Protein AF-B9T2I0-F1 (afdb_monomer)

Mean predicted aligned error: 10.22 Å

Structure (mmCIF, N/CA/C/O backbone):
data_AF-B9T2I0-F1
#
_entry.id   AF-B9T2I0-F1
#
loop_
_atom_site.group_PDB
_atom_site.id
_atom_site.type_symbol
_atom_site.label_atom_id
_atom_site.label_alt_id
_atom_site.label_comp_id
_atom_site.label_asym_id
_atom_site.label_entity_id
_atom_site.label_seq_id
_atom_site.pdbx_PDB_ins_code
_atom_site.Cartn_x
_atom_site.Cartn_y
_atom_site.Cartn_z
_atom_site.occupancy
_atom_site.B_iso_or_equiv
_atom_site.auth_seq_id
_atom_site.auth_comp_id
_atom_site.auth_asym_id
_atom_site.auth_atom_id
_atom_site.pdbx_PDB_model_num
ATOM 1 N N . MET A 1 1 ? -2.302 1.139 4.004 1.00 65.88 1 MET A N 1
ATOM 2 C CA . MET A 1 1 ? -1.967 -0.078 4.776 1.00 65.88 1 MET A CA 1
ATOM 3 C C . MET A 1 1 ? -2.581 0.014 6.164 1.00 65.88 1 MET A C 1
ATOM 5 O O . MET A 1 1 ? -2.771 1.139 6.632 1.00 65.88 1 MET A O 1
ATOM 9 N N . ALA A 1 2 ? -2.901 -1.113 6.811 1.00 74.94 2 ALA A N 1
ATOM 10 C CA . ALA A 1 2 ? -3.492 -1.094 8.153 1.00 74.94 2 ALA A CA 1
ATOM 11 C C . ALA A 1 2 ? -2.514 -0.528 9.189 1.00 74.94 2 ALA A C 1
ATOM 13 O O . ALA A 1 2 ? -2.921 0.260 10.038 1.00 74.94 2 ALA A O 1
ATOM 14 N N . THR A 1 3 ? -1.216 -0.799 9.036 1.00 79.19 3 THR A N 1
ATOM 15 C CA . THR A 1 3 ? -0.138 -0.206 9.842 1.00 79.19 3 THR A CA 1
ATOM 16 C C . THR A 1 3 ? -0.217 1.325 9.885 1.00 79.19 3 THR A C 1
ATOM 18 O O . THR A 1 3 ? -0.170 1.919 10.958 1.00 79.19 3 THR A O 1
ATOM 21 N N . THR A 1 4 ? -0.458 1.987 8.745 1.00 78.69 4 THR A N 1
ATOM 22 C CA . THR A 1 4 ? -0.635 3.451 8.707 1.00 78.69 4 THR A CA 1
ATOM 23 C C . THR A 1 4 ? -1.833 3.919 9.534 1.00 78.69 4 THR A C 1
ATOM 25 O O . THR A 1 4 ? -1.763 4.951 10.197 1.00 78.69 4 THR A O 1
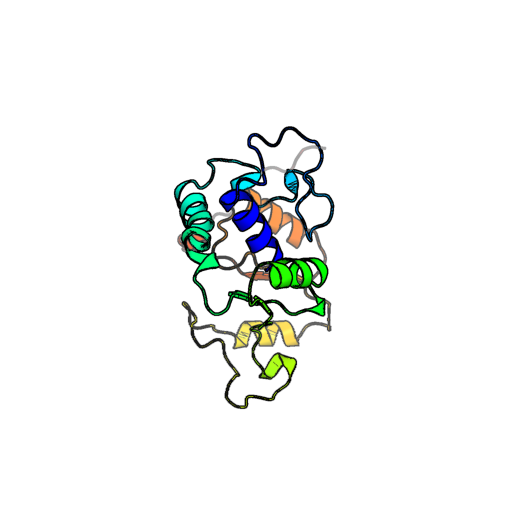ATOM 28 N N . LYS A 1 5 ? -2.932 3.154 9.526 1.00 80.00 5 LYS A N 1
ATOM 29 C CA . LYS A 1 5 ? -4.125 3.455 10.329 1.00 80.00 5 LYS A CA 1
ATOM 30 C C . LYS A 1 5 ? -3.859 3.284 11.824 1.00 80.00 5 LYS A C 1
ATOM 32 O O . LYS A 1 5 ? -4.367 4.086 12.596 1.00 80.00 5 LYS A O 1
ATOM 37 N N . VAL A 1 6 ? -3.025 2.321 12.224 1.00 82.00 6 VAL A N 1
ATOM 38 C CA . VAL A 1 6 ? -2.617 2.142 13.627 1.00 82.00 6 VAL A CA 1
ATOM 39 C C . VAL A 1 6 ? -1.830 3.351 14.142 1.00 82.00 6 VAL A C 1
ATOM 41 O O . VAL A 1 6 ? -2.083 3.788 15.264 1.00 82.00 6 VAL A O 1
ATOM 44 N N . TYR A 1 7 ? -0.945 3.951 13.334 1.00 81.06 7 TYR A N 1
ATOM 45 C CA . TYR A 1 7 ? -0.246 5.186 13.724 1.00 81.06 7 TYR A CA 1
ATOM 46 C C . TYR A 1 7 ? -1.214 6.332 13.993 1.00 81.06 7 TYR A C 1
ATOM 48 O O . TYR A 1 7 ? -1.185 6.937 15.061 1.00 81.06 7 TYR A O 1
ATOM 56 N N . ILE A 1 8 ? -2.096 6.597 13.030 1.00 79.69 8 ILE A N 1
ATOM 57 C CA . ILE A 1 8 ? -3.046 7.709 13.107 1.00 79.69 8 ILE A CA 1
ATOM 58 C C . ILE A 1 8 ? -4.008 7.503 14.280 1.00 79.69 8 ILE A C 1
ATOM 60 O O . ILE A 1 8 ? -4.246 8.428 15.051 1.00 79.69 8 ILE A O 1
ATOM 64 N N . LEU A 1 9 ? -4.493 6.276 14.471 1.00 82.56 9 LEU A N 1
ATOM 65 C CA . LEU A 1 9 ? -5.298 5.908 15.627 1.00 82.56 9 LEU A CA 1
ATOM 66 C C . LEU A 1 9 ? -4.556 6.141 16.948 1.00 82.56 9 LEU A C 1
ATOM 68 O O . LEU A 1 9 ? -5.140 6.645 17.905 1.00 82.56 9 LEU A O 1
ATOM 72 N N . SER A 1 10 ? -3.278 5.770 17.014 1.00 81.44 10 SER A N 1
ATOM 73 C CA . SER A 1 10 ? -2.463 5.954 18.218 1.00 81.44 10 SER A CA 1
ATOM 74 C C . SER A 1 10 ? -2.266 7.435 18.536 1.00 81.44 10 SER A C 1
ATOM 76 O O . SER A 1 10 ? -2.269 7.807 19.708 1.00 81.44 10 SER A O 1
ATOM 78 N N . CYS A 1 11 ? -2.178 8.295 17.517 1.00 79.06 11 CYS A N 1
ATOM 79 C CA . CYS A 1 11 ? -2.250 9.746 17.692 1.00 79.06 11 CYS A CA 1
ATOM 80 C C . CYS A 1 11 ? -3.635 10.190 18.189 1.00 79.06 11 CYS A C 1
ATOM 82 O O . CYS A 1 11 ? -3.716 10.904 19.184 1.00 79.06 11 CYS A O 1
ATOM 84 N N . ALA A 1 12 ? -4.719 9.730 17.553 1.00 79.38 12 ALA A N 1
ATOM 85 C CA . ALA A 1 12 ? -6.093 10.110 17.896 1.00 79.38 12 ALA A CA 1
ATOM 86 C C . ALA A 1 12 ? -6.477 9.739 19.339 1.00 79.38 12 ALA A C 1
ATOM 88 O O . ALA A 1 12 ? -7.135 10.507 20.035 1.00 79.38 12 ALA A O 1
ATOM 89 N N . LYS A 1 13 ? -6.019 8.577 19.817 1.00 79.31 13 LYS A N 1
ATOM 90 C CA . LYS A 1 13 ? -6.224 8.105 21.196 1.00 79.31 13 LYS A CA 1
ATOM 91 C C . LYS A 1 13 ? -5.146 8.610 22.172 1.00 79.31 13 LYS A C 1
ATOM 93 O O . LYS A 1 13 ? -5.122 8.161 23.314 1.00 79.31 13 LYS A O 1
ATOM 98 N N . GLN A 1 14 ? -4.260 9.515 21.739 1.00 75.44 14 GLN A N 1
ATOM 99 C CA . GLN A 1 14 ? -3.177 10.105 22.545 1.00 75.44 14 GLN A CA 1
ATOM 100 C C . GLN A 1 14 ? -2.233 9.066 23.186 1.00 75.44 14 GLN A C 1
ATOM 102 O O . GLN A 1 14 ? -1.651 9.294 24.247 1.00 75.44 14 GLN A O 1
ATOM 107 N N . LEU A 1 15 ? -2.067 7.912 22.533 1.00 70.69 15 LEU A N 1
ATOM 108 C CA . LEU A 1 15 ? -1.153 6.848 22.962 1.00 70.69 15 LEU A CA 1
ATOM 109 C C . LEU A 1 15 ? 0.308 7.193 22.648 1.00 70.69 15 LEU A C 1
ATOM 111 O O . LEU A 1 15 ? 1.218 6.690 23.303 1.00 70.69 15 LEU A O 1
ATOM 115 N N . ILE A 1 16 ? 0.531 8.073 21.669 1.00 72.75 16 ILE A N 1
ATOM 116 C CA . ILE A 1 16 ? 1.839 8.652 21.359 1.00 72.75 16 ILE A CA 1
ATOM 117 C C . ILE A 1 16 ? 1.908 10.028 22.024 1.00 72.75 16 ILE A C 1
ATOM 119 O O . ILE A 1 16 ? 1.108 10.912 21.714 1.00 72.75 16 ILE A O 1
ATOM 123 N N . ARG A 1 17 ? 2.866 10.217 22.938 1.00 66.88 17 ARG A N 1
ATOM 124 C CA . ARG A 1 17 ? 3.157 11.534 23.519 1.00 66.88 17 ARG A CA 1
ATOM 125 C C . ARG A 1 17 ? 4.139 12.290 22.635 1.00 66.88 17 ARG A C 1
ATOM 127 O O . ARG A 1 17 ? 5.143 11.732 22.202 1.00 66.88 17 ARG A O 1
ATOM 134 N N . PHE A 1 18 ? 3.849 13.568 22.419 1.00 66.88 18 PHE A N 1
ATOM 135 C CA . PHE A 1 18 ? 4.686 14.475 21.644 1.00 66.88 18 PHE A CA 1
ATOM 136 C C . PHE A 1 18 ? 5.407 15.489 22.549 1.00 66.88 18 PHE A C 1
ATOM 138 O O . PHE A 1 18 ? 4.803 15.947 23.522 1.00 66.88 18 PHE A O 1
ATOM 145 N N . PRO A 1 19 ? 6.659 15.876 22.231 1.00 65.06 19 PRO A N 1
ATOM 146 C CA . PRO A 1 19 ? 7.521 15.290 21.199 1.00 65.06 19 PRO A CA 1
ATOM 147 C C . PRO A 1 19 ? 7.942 13.859 21.574 1.00 65.06 19 PRO A C 1
ATOM 149 O O . PRO A 1 19 ? 8.091 13.544 22.754 1.00 65.06 19 PRO A O 1
ATOM 152 N N . VAL A 1 20 ? 8.119 12.989 20.575 1.00 65.62 20 VAL A N 1
ATOM 153 C CA . VAL A 1 20 ? 8.581 11.610 20.800 1.00 65.62 20 VAL A CA 1
ATOM 154 C C . VAL A 1 20 ? 10.017 11.678 21.327 1.00 65.62 20 VAL A C 1
ATOM 156 O O . VAL A 1 20 ? 10.941 11.977 20.578 1.00 65.62 20 VAL A O 1
ATOM 159 N N . SER A 1 21 ? 10.198 11.483 22.634 1.00 61.00 21 SER A N 1
ATOM 160 C CA . SER A 1 21 ? 11.487 11.658 23.321 1.00 61.00 21 SER A CA 1
ATOM 161 C C . SER A 1 21 ? 12.300 10.368 23.451 1.00 61.00 21 SER A C 1
ATOM 163 O O . SER A 1 21 ? 13.471 10.419 23.826 1.00 61.00 21 SER A O 1
ATOM 165 N N . SER A 1 22 ? 11.697 9.211 23.160 1.00 64.94 22 SER A N 1
ATOM 166 C CA . SER A 1 22 ? 12.345 7.903 23.241 1.00 64.94 22 SER A CA 1
ATOM 167 C C . SER A 1 22 ? 12.994 7.499 21.916 1.00 64.94 22 SER A C 1
ATOM 169 O O . SER A 1 22 ? 12.525 7.839 20.831 1.00 64.94 22 SER A O 1
ATOM 171 N N . THR A 1 23 ? 14.071 6.716 22.006 1.00 67.44 23 THR A N 1
ATOM 172 C CA . THR A 1 23 ? 14.739 6.103 20.845 1.00 67.44 23 THR A CA 1
ATOM 173 C C . THR A 1 23 ? 13.842 5.108 20.109 1.00 67.44 23 THR A C 1
ATOM 175 O O . THR A 1 23 ? 14.008 4.907 18.907 1.00 67.44 23 THR A O 1
ATOM 178 N N . GLU A 1 24 ? 12.887 4.508 20.824 1.00 74.50 24 GLU A N 1
ATOM 179 C CA . GLU A 1 24 ? 11.913 3.554 20.300 1.00 74.50 24 GLU A CA 1
ATOM 180 C C . GLU A 1 24 ? 10.514 3.881 20.827 1.00 74.50 24 GLU A C 1
ATOM 182 O O . GLU A 1 24 ? 10.333 4.222 22.000 1.00 74.50 24 GLU A O 1
ATOM 187 N N . THR A 1 25 ? 9.518 3.789 19.950 1.00 76.62 25 THR A N 1
ATOM 188 C CA . THR A 1 25 ? 8.100 3.936 20.288 1.00 76.62 25 THR A CA 1
ATOM 189 C C . THR A 1 25 ? 7.425 2.579 20.192 1.00 76.62 25 THR A C 1
ATOM 191 O O . THR A 1 25 ? 7.563 1.871 19.193 1.00 76.62 25 THR A O 1
ATOM 194 N N . PHE A 1 26 ? 6.666 2.234 21.227 1.00 82.75 26 PHE A N 1
ATOM 195 C CA . PHE A 1 26 ? 5.925 0.983 21.298 1.00 82.75 26 PHE A CA 1
ATOM 196 C C . PHE A 1 26 ? 4.458 1.256 21.011 1.00 82.75 26 PHE A C 1
ATOM 198 O O . PHE A 1 26 ? 3.775 1.919 21.791 1.00 82.75 26 PHE A O 1
ATOM 205 N N . ILE A 1 27 ? 3.979 0.737 19.884 1.00 83.31 27 ILE A N 1
ATOM 206 C CA . ILE A 1 27 ? 2.574 0.813 19.501 1.00 83.31 27 ILE A CA 1
ATOM 207 C C . ILE A 1 27 ? 2.011 -0.608 19.505 1.00 83.31 27 ILE A C 1
ATOM 209 O O . ILE A 1 27 ? 2.592 -1.489 18.865 1.00 83.31 27 ILE A O 1
ATOM 213 N N . PRO A 1 28 ? 0.901 -0.869 20.214 1.00 83.25 28 PRO A N 1
ATOM 214 C CA . PRO A 1 28 ? 0.299 -2.194 20.237 1.00 83.25 28 PRO A CA 1
ATOM 215 C C . PRO A 1 28 ? 0.038 -2.751 18.828 1.00 83.25 28 PRO A C 1
ATOM 217 O O . PRO A 1 28 ? -0.518 -2.074 17.968 1.00 83.25 28 PRO A O 1
ATOM 220 N N . GLY A 1 29 ? 0.447 -4.000 18.595 1.00 83.06 29 GLY A N 1
ATOM 221 C CA . GLY A 1 29 ? 0.297 -4.675 17.300 1.00 83.06 29 GLY A CA 1
ATOM 222 C C . GLY A 1 29 ? 1.416 -4.398 16.285 1.00 83.06 29 GLY A C 1
ATOM 223 O O . GLY A 1 29 ? 1.453 -5.069 15.254 1.00 83.06 29 GLY A O 1
ATOM 224 N N . LEU A 1 30 ? 2.347 -3.483 16.577 1.00 86.75 30 LEU A N 1
ATOM 225 C CA . LEU A 1 30 ? 3.511 -3.178 15.740 1.00 86.75 30 LEU A CA 1
ATOM 226 C C . LEU A 1 30 ? 4.825 -3.600 16.421 1.00 86.75 30 LEU A C 1
ATOM 228 O O . LEU A 1 30 ? 4.881 -3.693 17.650 1.00 86.75 30 LEU A O 1
ATOM 232 N N . PRO A 1 31 ? 5.890 -3.882 15.642 1.00 87.12 31 PRO A N 1
ATOM 233 C CA . PRO A 1 31 ? 7.231 -4.033 16.203 1.00 87.12 31 PRO A CA 1
ATOM 234 C C . PRO A 1 31 ? 7.707 -2.717 16.854 1.00 87.12 31 PRO A C 1
ATOM 236 O O . PRO A 1 31 ? 7.090 -1.674 16.638 1.00 87.12 31 PRO A O 1
ATOM 239 N N . PRO A 1 32 ? 8.797 -2.732 17.643 1.00 86.06 32 PRO A N 1
ATOM 240 C CA . PRO A 1 32 ? 9.452 -1.504 18.086 1.00 86.06 32 PRO A CA 1
ATOM 241 C C . PRO A 1 32 ? 9.871 -0.668 16.878 1.00 86.06 32 PRO A C 1
ATOM 243 O O . PRO A 1 32 ? 10.438 -1.197 15.919 1.00 86.06 32 PRO A O 1
ATOM 246 N N . LEU A 1 33 ? 9.572 0.628 16.917 1.00 84.12 33 LEU A N 1
ATOM 247 C CA . LEU A 1 33 ? 9.787 1.526 15.787 1.00 84.12 33 LEU A CA 1
ATOM 248 C C . LEU A 1 33 ? 10.606 2.733 16.205 1.00 84.12 33 LEU A C 1
ATOM 250 O O . LEU A 1 33 ? 10.393 3.305 17.279 1.00 84.12 33 LEU A O 1
ATOM 254 N N . LYS A 1 34 ? 11.506 3.153 15.320 1.00 85.75 34 LYS A N 1
ATOM 255 C CA . LYS A 1 34 ? 12.236 4.407 15.473 1.00 85.75 34 LYS A CA 1
ATOM 256 C C . LYS A 1 34 ? 11.388 5.550 14.937 1.00 85.75 34 LYS A C 1
ATOM 258 O O . LYS A 1 34 ? 10.494 5.356 14.115 1.00 85.75 34 LYS A O 1
ATOM 263 N N . LEU A 1 35 ? 11.716 6.772 15.347 1.00 82.31 35 LEU A N 1
ATOM 264 C CA . LEU A 1 35 ? 11.015 7.969 14.880 1.00 82.31 35 LEU A CA 1
ATOM 265 C C . LEU A 1 35 ? 11.013 8.086 13.343 1.00 82.31 35 LEU A C 1
ATOM 267 O O . LEU A 1 35 ? 10.008 8.467 12.759 1.00 82.31 35 LEU A O 1
ATOM 271 N N . GLN A 1 36 ? 12.110 7.701 12.689 1.00 84.69 36 GLN A N 1
ATOM 272 C CA . GLN A 1 36 ? 12.258 7.698 11.226 1.00 84.69 36 GLN A CA 1
ATOM 273 C C . GLN A 1 36 ? 11.380 6.666 10.492 1.00 84.69 36 GLN A C 1
ATOM 275 O O . GLN A 1 36 ? 11.172 6.800 9.291 1.00 84.69 36 GLN A O 1
ATOM 280 N N . ASP A 1 37 ? 10.873 5.648 11.196 1.00 85.44 37 ASP A N 1
ATOM 281 C CA . ASP A 1 37 ? 9.989 4.623 10.624 1.00 85.44 37 ASP A CA 1
ATOM 282 C C . ASP A 1 37 ? 8.510 5.063 10.674 1.00 85.44 37 ASP A C 1
ATOM 284 O O . ASP A 1 37 ? 7.625 4.397 10.128 1.00 85.44 37 ASP A O 1
ATOM 288 N N . MET A 1 38 ? 8.229 6.188 11.344 1.00 83.06 38 MET A N 1
ATOM 289 C CA . MET A 1 38 ? 6.892 6.757 11.479 1.00 83.06 38 MET A CA 1
ATOM 290 C C . MET A 1 38 ? 6.479 7.530 10.220 1.00 83.06 38 MET A C 1
ATOM 292 O O . MET A 1 38 ? 7.329 8.055 9.498 1.00 83.06 38 MET A O 1
ATOM 296 N N . PRO A 1 39 ? 5.165 7.681 9.966 1.00 83.56 39 PRO A N 1
ATOM 297 C CA . PRO A 1 39 ? 4.673 8.567 8.920 1.00 83.56 39 PRO A CA 1
ATOM 298 C C . PRO A 1 39 ? 5.280 9.973 9.010 1.00 83.56 39 PRO A C 1
ATOM 300 O O . PRO A 1 39 ? 5.487 10.501 10.104 1.00 83.56 39 PRO A O 1
ATOM 303 N N . SER A 1 40 ? 5.507 10.608 7.858 1.00 83.44 40 SER A N 1
ATOM 304 C CA . SER A 1 40 ? 6.188 11.910 7.754 1.00 83.44 40 SER A CA 1
ATOM 305 C C . SER A 1 40 ? 5.563 13.009 8.618 1.00 83.44 40 SER A C 1
ATOM 307 O O . SER A 1 40 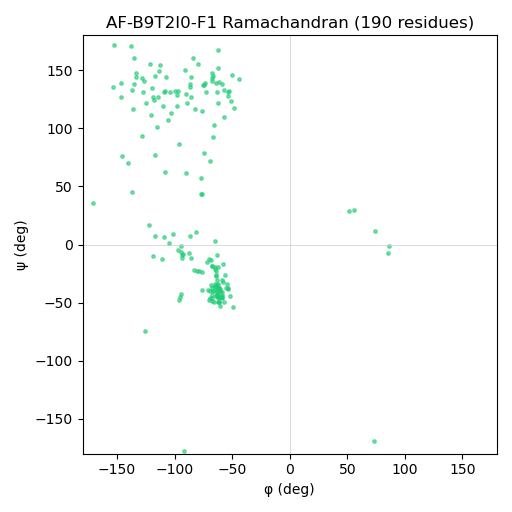? 6.285 13.823 9.182 1.00 83.44 40 SER A O 1
ATOM 309 N N . PHE A 1 41 ? 4.240 12.994 8.790 1.00 78.88 41 PHE A N 1
ATOM 310 C CA . PHE A 1 41 ? 3.506 13.940 9.635 1.00 78.88 41 PHE A CA 1
ATOM 311 C C . PHE A 1 41 ? 3.703 13.727 11.151 1.00 78.88 41 PHE A C 1
ATOM 313 O O . PHE A 1 41 ? 3.371 14.616 11.929 1.00 78.88 41 PHE A O 1
ATOM 320 N N . ILE A 1 42 ? 4.235 12.573 11.576 1.00 79.62 42 ILE A N 1
ATOM 321 C CA . ILE A 1 42 ? 4.647 12.278 12.963 1.00 79.62 42 ILE A CA 1
ATOM 322 C C . ILE A 1 42 ? 6.143 12.552 13.135 1.00 79.62 42 ILE A C 1
ATOM 324 O O . ILE A 1 42 ? 6.547 13.162 14.120 1.00 79.62 42 ILE A O 1
ATOM 328 N N . PHE A 1 43 ? 6.966 12.104 12.181 1.00 81.50 43 PHE A N 1
ATOM 329 C CA . PHE A 1 43 ? 8.414 12.332 12.195 1.00 81.50 43 PHE A CA 1
ATOM 330 C C . PHE A 1 43 ? 8.752 13.832 12.151 1.00 81.50 43 PHE A C 1
ATOM 332 O O . PHE A 1 43 ? 9.579 14.311 12.922 1.00 81.50 43 PHE A O 1
ATOM 339 N N . ASN A 1 44 ? 8.078 14.575 11.272 1.00 81.62 44 ASN A N 1
ATOM 340 C CA . ASN A 1 44 ? 8.196 16.019 11.119 1.00 81.62 44 ASN A CA 1
ATOM 341 C C . ASN A 1 44 ? 6.843 16.672 11.439 1.00 81.62 44 ASN A C 1
ATOM 343 O O . ASN A 1 44 ? 6.064 17.018 10.542 1.00 81.62 44 ASN A O 1
ATOM 347 N N . LEU A 1 45 ? 6.534 16.765 12.734 1.00 77.56 45 LEU A N 1
ATOM 348 C CA . LEU A 1 45 ? 5.296 17.368 13.234 1.00 77.56 45 LEU A CA 1
ATOM 349 C C . LEU A 1 45 ? 5.112 18.784 12.684 1.00 77.56 45 LEU A C 1
ATOM 351 O O . LEU A 1 45 ? 6.013 19.613 12.753 1.00 77.56 45 LEU A O 1
ATOM 355 N N . GLY A 1 46 ? 3.919 19.057 12.157 1.00 79.88 46 GLY A N 1
ATOM 356 C CA . GLY A 1 46 ? 3.584 20.352 11.561 1.00 79.88 46 GLY A CA 1
ATOM 357 C C . GLY A 1 46 ? 3.960 20.502 10.084 1.00 79.88 46 GLY A C 1
ATOM 358 O O . GLY A 1 46 ? 3.632 21.527 9.498 1.00 79.88 46 GLY A O 1
ATOM 359 N N . SER A 1 47 ? 4.568 19.490 9.450 1.00 84.12 47 SER A N 1
ATOM 360 C CA . SER A 1 47 ? 4.834 19.505 7.998 1.00 84.12 47 SER A CA 1
ATOM 361 C C . SER A 1 47 ? 3.559 19.558 7.145 1.00 84.12 47 SER A C 1
ATOM 363 O O . SER A 1 47 ? 3.546 20.200 6.098 1.00 84.12 47 SER A O 1
ATOM 365 N N . TYR A 1 48 ? 2.477 18.923 7.608 1.00 83.88 48 TYR A N 1
ATOM 366 C CA . TYR A 1 48 ? 1.186 18.878 6.914 1.00 83.88 48 TYR A CA 1
ATOM 367 C C . TYR A 1 48 ? 0.018 19.001 7.912 1.00 83.88 48 TYR A C 1
ATOM 369 O O . TYR A 1 48 ? -0.683 18.015 8.142 1.00 83.88 48 TYR A O 1
ATOM 377 N N . PRO A 1 49 ? -0.207 20.174 8.535 1.00 85.38 49 PRO A N 1
ATOM 378 C CA . PRO A 1 49 ? -1.127 20.313 9.669 1.00 85.38 49 PRO A CA 1
ATOM 379 C C . PRO A 1 49 ? -2.571 19.952 9.298 1.00 85.38 49 PRO A C 1
ATOM 381 O O . PRO A 1 49 ? -3.166 19.084 9.922 1.00 85.38 49 PRO A O 1
ATOM 384 N N . THR A 1 50 ? -3.098 20.499 8.199 1.00 87.88 50 THR A N 1
ATOM 385 C CA . THR A 1 50 ? -4.467 20.197 7.744 1.00 87.88 50 THR A CA 1
ATOM 386 C C . THR A 1 50 ? -4.650 18.724 7.380 1.00 87.88 50 THR A C 1
ATOM 388 O O . THR A 1 50 ? -5.690 18.133 7.654 1.00 87.88 50 THR A O 1
ATOM 391 N N . PHE A 1 51 ? -3.638 18.112 6.756 1.00 85.50 51 PHE A N 1
ATOM 392 C CA . PHE A 1 51 ? -3.690 16.696 6.397 1.00 85.50 51 PHE A CA 1
ATOM 393 C C . PHE A 1 51 ? -3.637 15.810 7.643 1.00 85.50 51 PHE A C 1
ATOM 395 O O . PHE A 1 51 ? -4.359 14.822 7.721 1.00 85.50 51 PHE A O 1
ATOM 402 N N . PHE A 1 52 ? -2.815 16.178 8.627 1.00 86.44 52 PHE A N 1
ATOM 403 C CA . PHE A 1 52 ? -2.738 15.494 9.910 1.00 86.44 52 PHE A CA 1
ATOM 404 C C . PHE A 1 52 ? -4.073 15.544 10.656 1.00 86.44 52 PHE A C 1
ATOM 406 O O . PHE A 1 52 ? -4.578 14.490 11.041 1.00 86.44 52 PHE A O 1
ATOM 413 N N . ASP A 1 53 ? -4.676 16.729 10.775 1.00 88.00 53 ASP A N 1
ATOM 414 C CA . ASP A 1 53 ? -5.977 16.905 11.427 1.00 88.00 53 ASP A CA 1
ATOM 415 C C . ASP A 1 53 ? -7.052 16.071 10.726 1.00 88.00 53 ASP A C 1
ATOM 417 O O . ASP A 1 53 ? -7.764 15.307 11.373 1.00 88.00 53 ASP A O 1
ATOM 421 N N . MET A 1 54 ? -7.098 16.120 9.389 1.00 89.44 54 MET A N 1
ATOM 422 C CA . MET A 1 54 ? -8.008 15.298 8.590 1.00 89.44 54 MET A CA 1
ATOM 423 C C . MET A 1 54 ? -7.798 13.797 8.834 1.00 89.44 54 MET A C 1
ATOM 425 O O . MET A 1 54 ? -8.766 13.042 8.885 1.00 89.44 54 MET A O 1
ATOM 429 N N . LEU A 1 55 ? -6.552 13.327 8.949 1.00 88.50 55 LEU A N 1
ATOM 430 C CA . LEU A 1 55 ? -6.267 11.917 9.215 1.00 88.50 55 LEU A CA 1
ATOM 431 C C . LEU A 1 55 ? -6.723 11.505 10.618 1.00 88.50 55 LEU A C 1
ATOM 433 O O . LEU A 1 55 ? -7.351 10.457 10.757 1.00 88.50 55 LEU A O 1
ATOM 437 N N . VAL A 1 56 ? -6.411 12.306 11.639 1.00 87.81 56 VAL A N 1
ATOM 438 C CA . VAL A 1 56 ? -6.799 12.042 13.032 1.00 87.81 56 VAL A CA 1
ATOM 439 C C . VAL A 1 56 ? -8.320 12.058 13.187 1.00 87.81 56 VAL A C 1
ATOM 441 O O . VAL A 1 56 ? -8.876 11.169 13.834 1.00 87.81 56 VAL A O 1
ATOM 444 N N . ASP A 1 57 ? -8.997 13.001 12.532 1.00 90.50 57 ASP A N 1
ATOM 445 C CA . ASP A 1 57 ? -10.450 13.153 12.597 1.00 90.50 57 ASP A CA 1
ATOM 446 C C . ASP A 1 57 ? -11.215 11.963 11.990 1.00 90.50 57 ASP A C 1
ATOM 448 O O . ASP A 1 57 ? -12.332 11.677 12.408 1.00 90.50 57 ASP A O 1
ATOM 452 N N . GLN A 1 58 ? -10.593 11.153 11.118 1.00 88.44 58 GLN A N 1
ATOM 453 C CA . GLN A 1 58 ? -11.191 9.885 10.649 1.00 88.44 58 GLN A CA 1
ATOM 454 C C . GLN A 1 58 ? -11.524 8.908 11.787 1.00 88.44 58 GLN A C 1
ATOM 456 O O . GLN A 1 58 ? -12.264 7.949 11.573 1.00 88.44 58 GLN A O 1
ATOM 461 N N . PHE A 1 59 ? -10.952 9.113 12.975 1.00 89.62 59 PHE A N 1
ATOM 462 C CA . PHE A 1 59 ? -11.167 8.274 14.148 1.00 89.62 59 PHE A CA 1
ATOM 463 C C . PHE A 1 59 ? -12.089 8.913 15.195 1.00 89.62 59 PHE A C 1
ATOM 465 O O . PHE A 1 59 ? -12.333 8.285 16.225 1.00 89.62 59 PHE A O 1
ATOM 472 N N . SER A 1 60 ? -12.622 10.118 14.960 1.00 91.12 60 SER A N 1
ATOM 473 C CA . SER A 1 60 ? -13.427 10.849 15.952 1.00 91.12 60 SER A CA 1
ATOM 474 C C . SER A 1 60 ? -14.729 10.127 16.322 1.00 91.12 60 SER A C 1
ATOM 476 O O . SER A 1 60 ? -15.163 10.185 17.472 1.00 91.12 60 SER A O 1
ATOM 478 N N . ASN A 1 61 ? -15.309 9.374 15.384 1.00 92.12 61 ASN A N 1
ATOM 479 C CA . ASN A 1 61 ? -16.532 8.592 15.569 1.00 92.12 61 ASN A CA 1
ATOM 480 C C . ASN A 1 61 ? -16.357 7.089 15.283 1.00 92.12 61 ASN A C 1
ATOM 482 O O . ASN A 1 61 ? -17.354 6.384 15.127 1.00 92.12 61 ASN A O 1
ATOM 486 N N . ILE A 1 62 ? -15.120 6.573 15.234 1.00 91.62 62 ILE A N 1
ATOM 487 C CA . ILE A 1 62 ? -14.857 5.170 14.854 1.00 91.62 62 ILE A CA 1
ATOM 488 C C . ILE A 1 62 ? -15.577 4.158 15.754 1.00 91.62 62 ILE A C 1
ATOM 490 O O . ILE A 1 62 ? -16.012 3.111 15.283 1.00 91.62 62 ILE A O 1
ATOM 494 N N . ASP A 1 63 ? -15.760 4.495 17.031 1.00 92.00 63 ASP A N 1
ATOM 495 C CA . ASP A 1 63 ? -16.436 3.641 18.012 1.00 92.00 63 ASP A CA 1
ATOM 496 C C . ASP A 1 63 ? -17.947 3.485 17.728 1.00 92.00 63 ASP A C 1
ATOM 498 O O . ASP A 1 63 ? -18.588 2.594 18.278 1.00 92.00 63 ASP A O 1
ATOM 502 N N . GLN A 1 64 ? -18.514 4.321 16.849 1.00 94.75 64 GLN A N 1
ATOM 503 C CA . GLN A 1 64 ? -19.910 4.252 16.400 1.00 94.75 64 GLN A CA 1
ATOM 504 C C . GLN A 1 64 ? -20.078 3.456 15.094 1.00 94.75 64 GLN A C 1
ATOM 506 O O . GLN A 1 64 ? -21.205 3.245 14.652 1.00 94.75 64 GLN A O 1
ATOM 511 N N . ALA A 1 65 ? -18.986 3.035 14.449 1.00 94.88 65 ALA A N 1
ATOM 512 C CA . ALA A 1 65 ? -19.048 2.324 13.178 1.00 94.88 65 ALA A CA 1
ATOM 513 C C . ALA A 1 65 ? -19.488 0.860 13.358 1.00 94.88 65 ALA A C 1
ATOM 515 O O . ALA A 1 65 ? -18.966 0.140 14.211 1.00 94.88 65 ALA A O 1
ATOM 516 N N . ASP A 1 66 ? -20.374 0.373 12.481 1.00 97.00 66 ASP A N 1
ATOM 517 C CA . ASP A 1 66 ? -20.773 -1.043 12.461 1.00 97.00 66 ASP A CA 1
ATOM 518 C C . ASP A 1 66 ? -19.612 -1.977 12.100 1.00 97.00 66 ASP A C 1
ATOM 520 O O . ASP A 1 66 ? -19.510 -3.095 12.613 1.00 97.00 66 ASP A O 1
ATOM 524 N N . TRP A 1 67 ? -18.751 -1.524 11.185 1.00 96.31 67 TRP A N 1
ATOM 525 C CA . TRP A 1 67 ? -17.609 -2.268 10.668 1.00 96.31 67 TRP A CA 1
ATOM 526 C C . TRP A 1 67 ? -16.447 -1.334 10.343 1.00 96.31 67 TRP A C 1
ATOM 528 O O . TRP A 1 67 ? -16.630 -0.287 9.726 1.00 96.31 67 TRP A O 1
ATOM 538 N N . VAL A 1 68 ? -15.232 -1.770 10.675 1.00 94.19 68 VAL A N 1
ATOM 539 C CA . VAL A 1 68 ? -13.990 -1.110 10.253 1.00 94.19 68 VAL A CA 1
ATOM 540 C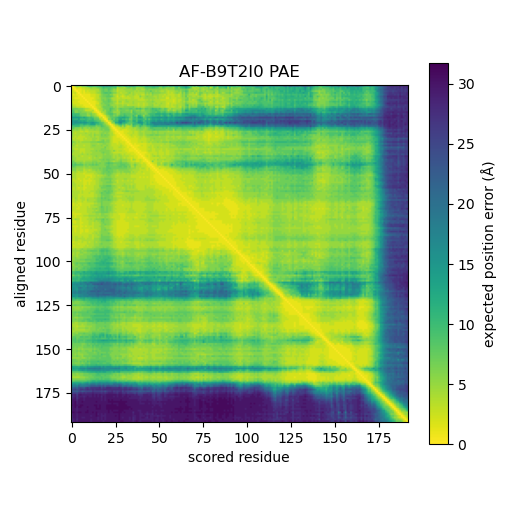 C . VAL A 1 68 ? -13.351 -1.959 9.162 1.00 94.19 68 VAL A C 1
ATOM 542 O O . VAL A 1 68 ? -12.825 -3.041 9.428 1.00 94.19 68 VAL A O 1
ATOM 545 N N . LEU A 1 69 ? -13.419 -1.482 7.920 1.00 94.75 69 LEU A N 1
ATOM 546 C CA . LEU A 1 69 ? -12.893 -2.189 6.754 1.00 94.75 69 LEU A CA 1
ATOM 547 C C . LEU A 1 69 ? -11.527 -1.626 6.362 1.00 94.75 69 LEU A C 1
ATOM 549 O O . LEU A 1 69 ? -11.359 -0.414 6.227 1.00 94.75 69 LEU A O 1
ATOM 553 N N . CYS A 1 70 ? -10.548 -2.501 6.142 1.00 93.69 70 CYS A N 1
ATOM 554 C CA . CYS A 1 70 ? -9.215 -2.093 5.717 1.00 93.69 70 CYS A CA 1
ATOM 555 C C . CYS A 1 70 ? -8.770 -2.852 4.467 1.00 93.69 70 CYS A C 1
ATOM 557 O O . CYS A 1 70 ? -8.845 -4.081 4.416 1.00 93.69 70 CYS A O 1
ATOM 559 N N . ASN A 1 71 ? -8.266 -2.115 3.473 1.00 93.81 71 ASN A N 1
ATOM 560 C CA . ASN A 1 71 ? -7.637 -2.685 2.283 1.00 93.81 71 ASN A CA 1
ATOM 561 C C . ASN A 1 71 ? -6.240 -3.231 2.633 1.00 93.81 71 ASN A C 1
ATOM 563 O O . ASN A 1 71 ? -5.210 -2.588 2.421 1.00 93.81 71 ASN A O 1
ATOM 567 N N . THR A 1 72 ? -6.255 -4.407 3.241 1.00 93.94 72 THR A N 1
ATOM 568 C CA . THR A 1 72 ? -5.130 -5.292 3.534 1.00 93.94 72 THR A CA 1
ATOM 569 C C . THR A 1 72 ? -5.672 -6.723 3.589 1.00 93.94 72 THR A C 1
ATOM 571 O O . THR A 1 72 ? -6.891 -6.911 3.582 1.00 93.94 72 THR A O 1
ATOM 574 N N . PHE A 1 73 ? -4.804 -7.724 3.672 1.00 94.38 73 PHE A N 1
ATOM 575 C CA . PHE A 1 73 ? -5.191 -9.115 3.916 1.00 94.38 73 PHE A CA 1
ATOM 576 C C . PHE A 1 73 ? -4.509 -9.633 5.183 1.00 94.38 73 PHE A C 1
ATOM 578 O O . PHE A 1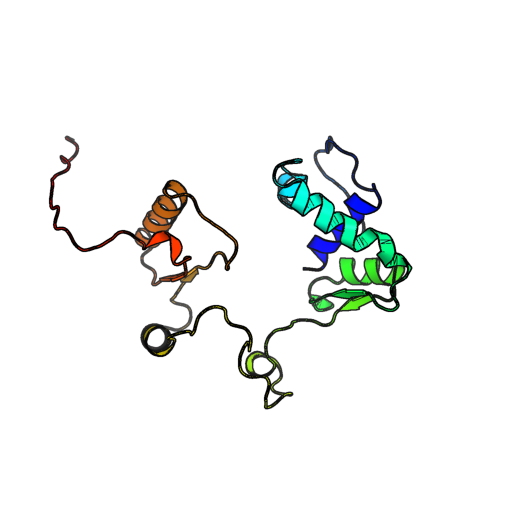 73 ? -3.486 -9.098 5.614 1.00 94.38 73 PHE A O 1
ATOM 585 N N . TYR A 1 74 ? -5.108 -10.641 5.816 1.00 95.44 74 TYR A N 1
ATOM 586 C CA . TYR A 1 74 ? -4.735 -11.059 7.167 1.00 95.44 74 TYR A CA 1
ATOM 587 C C . TYR A 1 74 ? -3.265 -11.475 7.263 1.00 95.44 74 TYR A C 1
ATOM 589 O O . TYR A 1 74 ? -2.544 -11.044 8.158 1.00 95.44 74 TYR A O 1
ATOM 597 N N . GLU A 1 75 ? -2.792 -12.261 6.299 1.00 95.56 75 GLU A N 1
ATOM 598 C CA . GLU A 1 75 ? -1.442 -12.809 6.276 1.00 95.56 75 GLU A CA 1
ATOM 599 C C . GLU A 1 75 ? -0.355 -11.736 6.158 1.00 95.56 75 GLU A C 1
ATOM 601 O O . GLU A 1 75 ? 0.768 -11.994 6.587 1.00 95.56 75 GLU A O 1
ATOM 606 N N . LEU A 1 76 ? -0.680 -10.549 5.632 1.00 93.94 76 LEU A N 1
ATOM 607 C CA . LEU A 1 76 ? 0.262 -9.437 5.494 1.00 93.94 76 LEU A CA 1
ATOM 608 C C . LEU A 1 76 ? 0.521 -8.721 6.823 1.00 93.94 76 LEU A C 1
ATOM 610 O O . LEU A 1 76 ? 1.644 -8.309 7.095 1.00 93.94 76 LEU A O 1
ATOM 614 N N . GLU A 1 77 ? -0.520 -8.550 7.640 1.00 92.88 77 GLU A N 1
ATOM 615 C CA . GLU A 1 77 ? -0.503 -7.678 8.822 1.00 92.88 77 GLU A CA 1
ATOM 616 C C . GLU A 1 77 ? -1.187 -8.351 10.032 1.00 92.88 77 GLU A C 1
ATOM 618 O O . GLU A 1 77 ? -1.974 -7.717 10.735 1.00 92.88 77 GLU A O 1
ATOM 623 N N . ARG A 1 78 ? -0.893 -9.638 10.293 1.00 94.38 78 ARG A N 1
ATOM 624 C CA . ARG A 1 78 ? -1.574 -10.466 11.320 1.00 94.38 78 ARG A CA 1
ATOM 625 C C . ARG A 1 78 ? -1.678 -9.789 12.686 1.00 94.38 78 ARG A C 1
ATOM 627 O O . ARG A 1 78 ? -2.774 -9.627 13.206 1.00 94.38 78 ARG A O 1
ATOM 634 N N . ASN A 1 79 ? -0.548 -9.327 13.229 1.00 92.75 79 ASN A N 1
ATOM 635 C CA . ASN A 1 79 ? -0.492 -8.709 14.560 1.00 92.75 79 ASN A CA 1
ATOM 636 C C . ASN A 1 79 ? -1.369 -7.451 14.657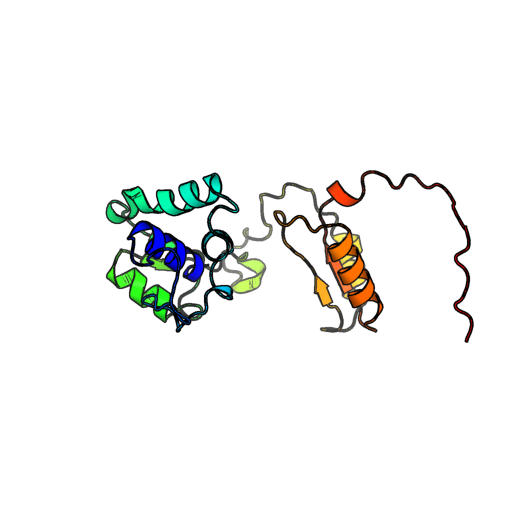 1.00 92.75 79 ASN A C 1
ATOM 638 O O . ASN A 1 79 ? -2.040 -7.231 15.666 1.00 92.75 79 ASN A O 1
ATOM 642 N N . VAL A 1 80 ? -1.378 -6.640 13.597 1.00 92.06 80 VAL A N 1
ATOM 643 C CA . VAL A 1 80 ? -2.204 -5.433 13.501 1.00 92.06 80 VAL A CA 1
ATOM 644 C C . VAL A 1 80 ? -3.678 -5.806 13.382 1.00 92.06 80 VAL A C 1
ATOM 646 O O . VAL A 1 80 ? -4.508 -5.236 14.086 1.00 92.06 80 VAL A O 1
ATOM 649 N N . ALA A 1 81 ? -4.012 -6.776 12.528 1.00 93.62 81 ALA A N 1
ATOM 650 C CA . ALA A 1 81 ? -5.382 -7.232 12.332 1.00 93.62 81 ALA A CA 1
ATOM 651 C C . ALA A 1 81 ? -5.975 -7.832 13.616 1.00 93.62 81 ALA A C 1
ATOM 653 O O . ALA A 1 81 ? -7.076 -7.449 14.010 1.00 93.62 81 ALA A O 1
ATOM 654 N N . ASP A 1 82 ? -5.227 -8.701 14.303 1.00 94.06 82 ASP A N 1
ATOM 655 C CA . ASP A 1 82 ? -5.631 -9.309 15.575 1.00 94.06 82 ASP A CA 1
ATOM 656 C C . ASP A 1 82 ? -5.816 -8.258 16.672 1.00 94.06 82 ASP A C 1
ATOM 658 O O . ASP A 1 82 ? -6.712 -8.373 17.508 1.00 94.06 82 ASP A O 1
ATOM 662 N N . TRP A 1 83 ? -4.972 -7.224 16.692 1.00 92.38 83 TRP A N 1
ATOM 663 C CA . TRP A 1 83 ? -5.109 -6.133 17.649 1.00 92.38 83 TRP A CA 1
ATOM 664 C C . TRP A 1 83 ? -6.335 -5.258 17.354 1.00 92.38 83 TRP A C 1
ATOM 666 O O . TRP A 1 83 ? -7.141 -5.027 18.253 1.00 92.38 83 TRP A O 1
ATOM 676 N N . LEU A 1 84 ? -6.538 -4.839 16.100 1.00 91.56 84 LEU A N 1
ATOM 677 C CA . LEU A 1 84 ? -7.700 -4.037 15.695 1.00 91.56 84 LEU A CA 1
ATOM 678 C C . LEU A 1 84 ? -9.024 -4.791 15.891 1.00 91.56 84 LEU A C 1
ATOM 680 O O . LEU A 1 84 ? -10.022 -4.184 16.276 1.00 91.56 84 LEU A O 1
ATOM 684 N N . ALA A 1 85 ? -9.032 -6.112 15.694 1.00 93.75 85 ALA A N 1
ATOM 685 C CA . ALA A 1 85 ? -10.198 -6.964 15.928 1.00 93.75 85 ALA A CA 1
ATOM 686 C C . ALA A 1 85 ? -10.599 -7.081 17.411 1.00 93.75 85 ALA A C 1
ATOM 688 O O . ALA A 1 85 ? -11.735 -7.454 17.698 1.00 93.75 85 ALA A O 1
ATOM 689 N N . LYS A 1 86 ? -9.701 -6.752 18.354 1.00 93.25 86 LYS A N 1
ATOM 690 C CA . LYS A 1 86 ? -10.035 -6.643 19.788 1.00 93.25 86 LYS A CA 1
ATOM 691 C C . LYS A 1 86 ? -10.729 -5.326 20.128 1.00 93.25 86 LYS A C 1
ATOM 693 O O . LYS A 1 86 ? -11.387 -5.251 21.159 1.00 93.25 86 LYS A O 1
ATOM 698 N N . LEU A 1 87 ? -10.547 -4.298 19.298 1.00 90.94 87 LEU A N 1
ATOM 699 C CA . LEU A 1 87 ? -11.104 -2.963 19.515 1.00 90.94 87 LEU A CA 1
ATOM 700 C C . LEU A 1 87 ? -12.443 -2.782 18.797 1.00 90.94 87 LEU A C 1
ATOM 702 O O . LEU A 1 87 ? -13.380 -2.243 19.376 1.00 90.94 87 LEU A O 1
ATOM 706 N N . TRP A 1 88 ? -12.545 -3.260 17.555 1.00 93.38 88 TRP A N 1
ATOM 707 C CA . TRP A 1 88 ? -13.727 -3.072 16.714 1.00 93.38 88 TRP A CA 1
ATOM 708 C C . TRP A 1 88 ? -14.101 -4.335 15.950 1.00 93.38 88 TRP A C 1
ATOM 710 O O . TRP A 1 88 ? -13.334 -5.293 15.838 1.00 93.38 88 TRP A O 1
ATOM 720 N N . ARG A 1 89 ? -15.274 -4.287 15.309 1.00 95.50 89 ARG A N 1
ATOM 721 C CA . ARG A 1 89 ? -15.672 -5.223 14.250 1.00 95.50 89 ARG A CA 1
ATOM 722 C C . ARG A 1 89 ? -14.821 -4.973 12.999 1.00 95.50 89 ARG A C 1
ATOM 724 O O . ARG A 1 89 ? -15.274 -4.416 12.003 1.00 95.50 89 ARG A O 1
ATOM 731 N N . PHE A 1 90 ? -13.550 -5.350 13.081 1.00 95.00 90 PHE A N 1
ATOM 732 C CA . PHE A 1 90 ? -12.542 -5.115 12.056 1.00 95.00 90 PHE A CA 1
ATOM 733 C C . PHE A 1 90 ? -12.534 -6.234 11.010 1.00 95.00 90 PHE A C 1
ATOM 735 O O . PHE A 1 90 ? -12.624 -7.419 11.355 1.00 95.00 90 PHE A O 1
ATOM 742 N N . ARG A 1 91 ? -12.415 -5.878 9.727 1.00 95.88 91 ARG A N 1
ATOM 743 C CA . ARG A 1 91 ? -12.241 -6.832 8.623 1.00 95.88 91 ARG A CA 1
ATOM 744 C C . ARG A 1 91 ? -11.186 -6.357 7.633 1.00 95.88 91 ARG A C 1
ATOM 746 O O . ARG A 1 91 ? -11.198 -5.219 7.163 1.00 95.88 91 ARG A O 1
ATOM 753 N N . THR A 1 92 ? -10.309 -7.283 7.280 1.00 96.38 92 THR A N 1
ATOM 754 C CA . THR A 1 92 ? -9.384 -7.163 6.160 1.00 96.38 92 THR A CA 1
ATOM 755 C C . THR A 1 92 ? -10.136 -7.544 4.882 1.00 96.38 92 THR A C 1
ATOM 757 O O . THR A 1 92 ? -10.640 -8.658 4.765 1.00 96.38 92 THR A O 1
ATOM 760 N N . ILE A 1 93 ? -10.292 -6.595 3.956 1.00 95.56 93 ILE A N 1
ATOM 761 C CA . ILE A 1 93 ? -11.074 -6.769 2.711 1.00 95.56 93 ILE A CA 1
ATOM 762 C C . ILE A 1 93 ? -10.216 -6.653 1.446 1.00 95.56 93 ILE A C 1
ATOM 764 O O . ILE A 1 93 ? -10.736 -6.559 0.337 1.00 95.56 93 ILE A O 1
ATOM 768 N N . GLY A 1 94 ? -8.901 -6.571 1.621 1.00 93.56 94 GLY A N 1
ATOM 769 C CA . GLY A 1 94 ? -7.948 -6.493 0.532 1.00 93.56 94 GLY A CA 1
ATOM 770 C C . GLY A 1 94 ? -7.422 -7.866 0.097 1.00 93.56 94 GLY A C 1
ATOM 771 O O . GLY A 1 94 ? -7.788 -8.892 0.671 1.00 93.56 94 GLY A O 1
ATOM 772 N N . PRO A 1 95 ? -6.496 -7.869 -0.874 1.00 92.25 95 PRO A N 1
ATOM 773 C CA . PRO A 1 95 ? -6.048 -6.691 -1.617 1.00 92.25 95 PRO A CA 1
ATOM 774 C C . PRO A 1 95 ? -7.096 -6.235 -2.644 1.00 9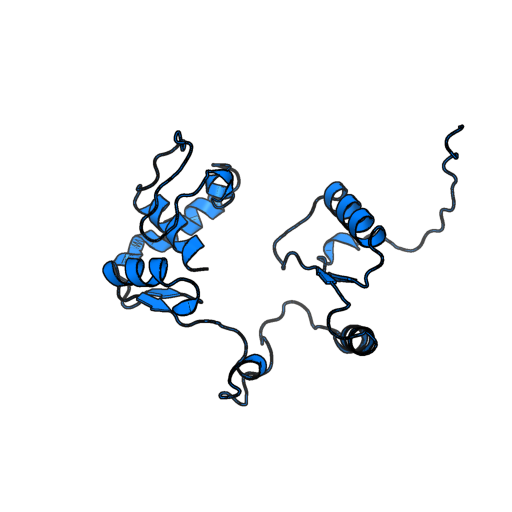2.25 95 PRO A C 1
ATOM 776 O O . PRO A 1 95 ? -7.635 -7.046 -3.386 1.00 92.25 95 PRO A O 1
ATOM 779 N N . SER A 1 96 ? -7.333 -4.925 -2.763 1.00 89.75 96 SER A N 1
ATOM 780 C CA . SER A 1 96 ? -8.138 -4.345 -3.859 1.00 89.75 96 SER A CA 1
ATOM 781 C C . SER A 1 96 ? -7.363 -4.293 -5.190 1.00 89.75 96 SER A C 1
ATOM 783 O O . SER A 1 96 ? -7.351 -3.280 -5.890 1.00 89.75 96 SER A O 1
ATOM 785 N N . ILE A 1 97 ? -6.657 -5.380 -5.508 1.00 90.44 97 ILE A N 1
ATOM 786 C CA . ILE A 1 97 ? -6.093 -5.645 -6.832 1.00 90.44 97 ILE A CA 1
ATOM 787 C C . ILE A 1 97 ? -7.195 -6.313 -7.657 1.00 90.44 97 ILE A C 1
ATOM 789 O O . ILE A 1 97 ? -7.985 -7.087 -7.122 1.00 90.44 97 ILE A O 1
ATOM 793 N N . ARG A 1 98 ? -7.252 -6.003 -8.954 1.00 88.12 98 ARG A N 1
ATOM 794 C CA . ARG A 1 98 ? -8.279 -6.543 -9.849 1.00 88.12 98 ARG A CA 1
ATOM 795 C C . ARG A 1 98 ? -8.226 -8.071 -9.888 1.00 88.12 98 ARG A C 1
ATOM 797 O O . ARG A 1 98 ? -7.146 -8.654 -9.998 1.00 88.12 98 ARG A O 1
ATOM 804 N N . SER A 1 99 ? -9.396 -8.698 -9.864 1.00 89.56 99 SER A N 1
ATOM 805 C CA . SER A 1 99 ? -9.593 -10.148 -9.860 1.00 89.56 99 SER A CA 1
ATOM 806 C C . SER A 1 99 ? -8.860 -10.831 -11.013 1.00 89.56 99 SER A C 1
ATOM 808 O O . SER A 1 99 ? -8.249 -11.875 -10.798 1.00 89.56 99 SER A O 1
ATOM 810 N N . ILE A 1 100 ? -8.804 -10.208 -12.199 1.00 90.88 100 ILE A N 1
ATOM 811 C CA . ILE A 1 100 ? -8.072 -10.743 -13.361 1.00 90.88 100 ILE A CA 1
ATOM 812 C C . ILE A 1 100 ? -6.580 -11.023 -13.083 1.00 90.88 100 ILE A C 1
ATOM 814 O O . ILE A 1 100 ? -5.991 -11.884 -13.731 1.00 90.88 100 ILE A O 1
ATOM 818 N N . TYR A 1 101 ? -5.965 -10.327 -12.119 1.00 89.06 101 TYR A N 1
ATOM 819 C CA . TYR A 1 101 ? -4.553 -10.507 -11.756 1.00 89.06 101 TYR A CA 1
ATOM 820 C C . TYR A 1 101 ? -4.335 -11.436 -10.557 1.00 89.06 101 TYR A C 1
ATOM 822 O O . TYR A 1 101 ? -3.184 -11.701 -10.211 1.00 89.06 101 TYR A O 1
ATOM 830 N N . LEU A 1 102 ? -5.403 -11.904 -9.903 1.00 89.06 102 LEU A N 1
ATOM 831 C CA . LEU A 1 102 ? -5.317 -12.698 -8.677 1.00 89.06 102 LEU A CA 1
ATOM 832 C C . LEU A 1 102 ? -6.057 -14.029 -8.787 1.00 89.06 102 LEU A C 1
ATOM 834 O O . LEU A 1 102 ? -5.426 -15.078 -8.867 1.00 89.06 102 LEU A O 1
ATOM 838 N N . ASP A 1 103 ? -7.387 -13.986 -8.743 1.00 89.00 103 ASP A N 1
ATOM 839 C CA . ASP A 1 103 ? -8.239 -15.164 -8.556 1.00 89.00 103 ASP A CA 1
ATOM 840 C C . ASP A 1 103 ? -9.189 -15.429 -9.731 1.00 89.00 103 ASP A C 1
ATOM 842 O O . ASP A 1 103 ? -9.801 -16.493 -9.797 1.00 89.00 103 ASP A O 1
ATOM 846 N N . ASN A 1 104 ? -9.294 -14.480 -10.665 1.00 90.31 104 ASN A N 1
ATOM 847 C CA . ASN A 1 104 ? -10.119 -14.530 -11.868 1.00 90.31 104 ASN A CA 1
ATOM 848 C C . ASN A 1 104 ? -11.595 -14.901 -11.602 1.00 90.31 104 ASN A C 1
ATOM 850 O O . ASN A 1 104 ? -12.260 -15.496 -12.448 1.00 90.31 104 ASN A O 1
ATOM 854 N N . ARG A 1 105 ? -12.111 -14.574 -10.409 1.00 92.38 105 ARG A N 1
ATOM 855 C CA . ARG A 1 105 ? -13.484 -14.878 -9.970 1.00 92.38 105 ARG A CA 1
ATOM 856 C C . ARG A 1 105 ? -14.523 -13.895 -10.500 1.00 92.38 105 ARG A C 1
ATOM 858 O O . ARG A 1 105 ? -15.705 -14.227 -10.529 1.00 92.38 105 ARG A O 1
ATOM 865 N N . LEU A 1 106 ? -14.105 -12.685 -10.866 1.00 90.38 106 LEU A N 1
ATOM 866 C CA . LEU A 1 106 ? -14.979 -11.621 -11.353 1.00 90.38 106 LEU A CA 1
ATOM 867 C C . LEU A 1 106 ? -14.641 -11.298 -12.811 1.00 90.38 106 LEU A C 1
ATOM 869 O O . LEU A 1 106 ? -13.696 -10.567 -13.097 1.00 90.38 106 LEU A O 1
ATOM 873 N N . GLU A 1 107 ? -15.448 -11.804 -13.745 1.00 86.19 107 GLU A N 1
ATOM 874 C CA . GLU A 1 107 ? -15.183 -11.701 -15.192 1.00 86.19 107 GLU A CA 1
ATOM 875 C C . GLU A 1 107 ? -15.060 -10.257 -15.710 1.00 86.19 107 GLU A C 1
ATOM 877 O O . GLU A 1 107 ? -14.307 -9.994 -16.655 1.00 86.19 107 GLU A O 1
ATOM 882 N N . ASN A 1 108 ? -15.778 -9.324 -15.077 1.00 86.19 108 ASN A N 1
ATOM 883 C CA . ASN A 1 108 ? -15.837 -7.909 -15.456 1.00 86.19 108 ASN A CA 1
ATOM 884 C C . ASN A 1 108 ? -14.833 -7.029 -14.688 1.00 86.19 108 ASN A C 1
ATOM 886 O O . ASN A 1 108 ? -14.736 -5.827 -14.940 1.00 86.19 108 ASN A O 1
ATOM 890 N N . ASP A 1 109 ? -14.055 -7.602 -13.769 1.00 86.19 109 ASP A N 1
ATOM 891 C CA . ASP A 1 109 ? -13.096 -6.870 -12.942 1.00 86.19 109 ASP A CA 1
ATOM 892 C C . ASP A 1 109 ? -11.712 -6.814 -13.622 1.00 86.19 109 ASP A C 1
ATOM 894 O O . ASP A 1 109 ? -10.722 -7.328 -13.111 1.00 86.19 109 ASP A O 1
ATOM 898 N N . ARG A 1 110 ? -11.641 -6.199 -14.817 1.00 81.19 110 ARG A N 1
ATOM 899 C CA . ARG A 1 110 ? -10.417 -6.134 -15.650 1.00 81.19 110 ARG A CA 1
ATOM 900 C C . ARG A 1 110 ? -9.585 -4.855 -15.503 1.00 81.19 110 ARG A C 1
ATOM 902 O O . ARG A 1 110 ? -8.397 -4.938 -15.220 1.00 81.19 110 ARG A O 1
ATOM 909 N N . ASP A 1 111 ? -10.228 -3.686 -15.556 1.00 78.31 111 ASP A N 1
ATOM 910 C CA . ASP A 1 111 ? -9.524 -2.390 -15.538 1.00 78.31 111 ASP A CA 1
ATOM 911 C C . ASP A 1 111 ? -9.838 -1.494 -14.334 1.00 78.31 111 ASP A C 1
ATOM 913 O O . ASP A 1 111 ? -10.979 -1.397 -13.894 1.00 78.31 111 ASP A O 1
ATOM 917 N N . TYR A 1 112 ? -8.854 -0.741 -13.842 1.00 78.06 112 TYR A N 1
ATOM 918 C CA . TYR A 1 112 ? -9.090 0.298 -12.835 1.00 78.06 112 TYR A CA 1
ATOM 919 C C . TYR A 1 112 ? -9.943 1.432 -13.442 1.00 78.06 112 TYR A C 1
ATOM 921 O O . TYR A 1 112 ? -9.430 2.359 -14.065 1.00 78.06 112 TYR A O 1
ATOM 929 N N . GLY A 1 113 ? -11.269 1.332 -13.281 1.00 66.44 113 GLY A N 1
ATOM 930 C CA . GLY A 1 113 ? -12.290 2.137 -13.973 1.00 66.44 113 GLY A CA 1
ATOM 931 C C . GLY A 1 113 ? -12.306 3.641 -13.671 1.00 66.44 113 GLY A C 1
ATOM 932 O O . GLY A 1 113 ? -13.164 4.352 -14.185 1.00 66.44 113 GLY A O 1
ATOM 933 N N . PHE A 1 114 ? -11.368 4.136 -12.863 1.00 68.38 114 PHE A N 1
ATOM 934 C CA . PHE A 1 114 ? -11.175 5.555 -12.589 1.00 68.38 114 PHE A CA 1
ATOM 935 C C . PHE A 1 114 ? -9.704 5.913 -12.820 1.00 68.38 114 PHE A C 1
ATOM 937 O O . PHE A 1 114 ? -8.863 5.754 -11.938 1.00 68.38 114 PHE A O 1
ATOM 944 N N . SER A 1 115 ? -9.389 6.365 -14.033 1.00 68.88 115 SER A N 1
ATOM 945 C CA . SER A 1 115 ? -8.066 6.878 -14.390 1.00 68.88 115 SER A CA 1
ATOM 946 C C . SER A 1 115 ? -8.197 8.343 -14.791 1.00 68.88 115 SER A C 1
ATOM 948 O O . SER A 1 115 ? -8.965 8.670 -15.692 1.00 68.88 115 SER A O 1
ATOM 950 N N . LEU A 1 116 ? -7.438 9.226 -14.134 1.00 65.00 116 LEU A N 1
ATOM 951 C CA . LEU A 1 116 ? -7.409 10.662 -14.459 1.00 65.00 116 LEU A CA 1
ATOM 952 C C . LEU A 1 116 ? -6.834 10.934 -15.861 1.00 65.00 116 LEU A C 1
ATOM 954 O O . LEU A 1 116 ? -7.085 11.984 -16.445 1.00 65.00 116 LEU A O 1
ATOM 958 N N . PHE A 1 117 ? -6.095 9.969 -16.415 1.00 66.19 117 PHE A N 1
ATOM 959 C CA . PHE A 1 117 ? -5.486 10.026 -17.738 1.00 66.19 117 PHE A CA 1
ATOM 960 C C . PHE A 1 117 ? -5.852 8.773 -18.531 1.00 66.19 117 PHE A C 1
ATOM 962 O O . PHE A 1 117 ? -5.910 7.681 -17.967 1.00 66.19 117 PHE A O 1
ATOM 969 N N . LYS A 1 118 ? -6.071 8.9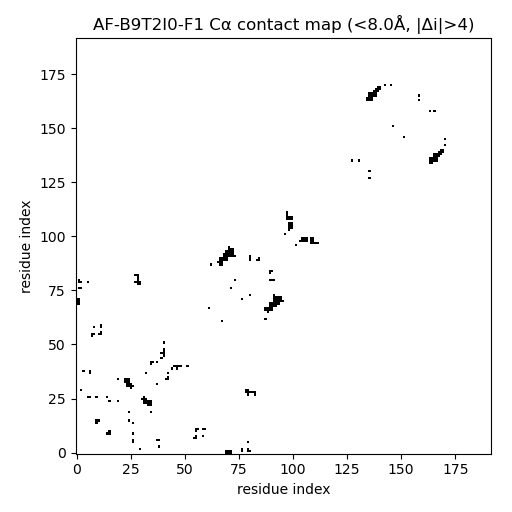12 -19.844 1.00 66.44 118 LYS A N 1
ATOM 970 C CA . LYS A 1 118 ? -6.209 7.753 -20.736 1.00 66.44 118 LYS A CA 1
ATOM 971 C C . LYS A 1 118 ? -4.818 7.167 -20.995 1.00 66.44 118 LYS A C 1
ATOM 973 O O . LYS A 1 118 ? -3.997 7.854 -21.605 1.00 66.44 118 LYS A O 1
ATOM 978 N N . PRO A 1 119 ? -4.530 5.937 -20.551 1.00 67.56 119 PRO A N 1
ATOM 979 C CA . PRO A 1 119 ? -3.222 5.348 -20.768 1.00 67.56 119 PRO A CA 1
ATOM 980 C C . PRO A 1 119 ? -3.048 4.962 -22.244 1.00 67.56 119 PRO A C 1
ATOM 982 O O . PRO A 1 119 ? -3.908 4.303 -22.823 1.00 67.56 119 PRO A O 1
ATOM 985 N N . ASN A 1 120 ? -1.922 5.341 -22.852 1.00 70.00 120 ASN A N 1
ATOM 986 C CA . ASN A 1 120 ? -1.462 4.745 -24.108 1.00 70.00 120 ASN A CA 1
ATOM 987 C C . ASN A 1 120 ? -0.442 3.650 -23.773 1.00 70.00 120 ASN A C 1
ATOM 989 O O . ASN A 1 120 ? 0.761 3.906 -23.684 1.00 70.00 120 ASN A O 1
ATOM 993 N N . ASN A 1 121 ? -0.946 2.442 -23.518 1.00 78.94 121 ASN A N 1
ATOM 994 C CA . ASN A 1 121 ? -0.138 1.333 -23.015 1.00 78.94 121 ASN A CA 1
ATOM 995 C C . ASN A 1 121 ? 0.616 0.578 -24.111 1.00 78.94 121 ASN A C 1
ATOM 997 O O . ASN A 1 121 ? 1.627 -0.051 -23.807 1.00 78.94 121 ASN A O 1
ATOM 1001 N N . ASP A 1 122 ? 0.181 0.655 -25.368 1.00 84.56 122 ASP A N 1
ATOM 1002 C CA . ASP A 1 122 ? 0.657 -0.239 -26.430 1.00 84.56 122 ASP A CA 1
ATOM 1003 C C . ASP A 1 122 ? 2.164 -0.116 -26.663 1.00 84.56 122 ASP A C 1
ATOM 1005 O O . ASP A 1 122 ? 2.885 -1.112 -26.711 1.00 84.56 122 ASP A O 1
ATOM 1009 N N . ARG A 1 123 ? 2.675 1.119 -26.722 1.00 86.50 123 ARG A N 1
ATOM 1010 C CA . ARG A 1 123 ? 4.111 1.370 -26.903 1.00 86.50 123 ARG A CA 1
ATOM 1011 C C . ARG A 1 123 ? 4.936 0.901 -25.703 1.00 86.50 123 ARG A C 1
ATOM 1013 O O . ARG A 1 123 ? 6.030 0.368 -25.883 1.00 86.50 123 ARG A O 1
ATOM 1020 N N . CYS A 1 124 ? 4.426 1.123 -24.493 1.00 89.44 124 CYS A N 1
ATOM 1021 C CA . CYS A 1 124 ? 5.099 0.746 -23.252 1.00 89.44 124 CYS A CA 1
ATOM 1022 C C . CYS A 1 124 ? 5.174 -0.780 -23.116 1.00 89.44 124 CYS A C 1
ATOM 1024 O O . CYS A 1 124 ? 6.250 -1.339 -22.905 1.00 89.44 124 CYS A O 1
ATOM 1026 N N . MET A 1 125 ? 4.042 -1.454 -23.326 1.00 91.69 125 MET A N 1
ATOM 1027 C CA . MET A 1 125 ? 3.945 -2.908 -23.262 1.00 91.69 125 MET A CA 1
ATOM 1028 C C . MET A 1 125 ? 4.734 -3.580 -24.384 1.00 91.69 125 MET A C 1
ATOM 1030 O O . MET A 1 125 ? 5.431 -4.553 -24.118 1.00 91.69 125 MET A O 1
ATOM 1034 N N . GLY A 1 126 ? 4.708 -3.034 -25.606 1.00 94.25 126 GLY A N 1
ATOM 1035 C CA . GLY A 1 126 ? 5.555 -3.508 -26.703 1.00 94.25 126 GLY A CA 1
ATOM 1036 C C . GLY A 1 126 ? 7.041 -3.465 -26.339 1.00 94.25 126 GLY A C 1
ATOM 1037 O O . GLY A 1 126 ? 7.726 -4.479 -26.423 1.00 94.25 126 GLY A O 1
ATOM 1038 N N . TRP A 1 127 ? 7.523 -2.328 -25.821 1.00 94.94 127 TRP A N 1
ATOM 1039 C CA . TRP A 1 127 ? 8.914 -2.202 -25.373 1.00 94.94 127 TRP A CA 1
ATOM 1040 C C . TRP A 1 127 ? 9.268 -3.167 -24.232 1.00 94.94 127 TRP A C 1
ATOM 1042 O O . TRP A 1 127 ? 10.392 -3.668 -24.200 1.00 94.94 127 TRP A O 1
ATOM 1052 N N . LEU A 1 128 ? 8.341 -3.419 -23.299 1.00 95.44 128 LEU A N 1
ATOM 1053 C CA . LEU A 1 128 ? 8.553 -4.324 -22.167 1.00 95.44 128 LEU A CA 1
ATOM 1054 C C . LEU A 1 128 ? 8.608 -5.795 -22.609 1.00 95.44 128 LEU A C 1
ATOM 1056 O O . LEU A 1 128 ? 9.436 -6.548 -22.098 1.00 95.44 128 LEU A O 1
ATOM 1060 N N . ASN A 1 129 ? 7.766 -6.184 -23.570 1.00 95.62 129 ASN A N 1
ATOM 1061 C CA . ASN A 1 129 ? 7.713 -7.542 -24.120 1.00 95.62 129 ASN A CA 1
ATOM 1062 C C . ASN A 1 129 ? 9.012 -7.938 -24.845 1.00 95.62 129 ASN A C 1
ATOM 1064 O O . ASN A 1 129 ? 9.365 -9.114 -24.862 1.00 95.62 129 ASN A O 1
ATOM 1068 N N . ASP A 1 130 ? 9.766 -6.962 -25.360 1.00 96.38 130 ASP A N 1
ATOM 1069 C CA . ASP A 1 130 ? 11.069 -7.165 -26.010 1.00 96.38 130 ASP A CA 1
ATOM 1070 C C . ASP A 1 130 ? 12.244 -7.294 -25.016 1.00 96.38 130 ASP A C 1
ATOM 1072 O O . ASP A 1 130 ? 13.418 -7.193 -25.398 1.00 96.38 130 ASP A O 1
ATOM 1076 N N . ARG A 1 131 ? 11.974 -7.426 -23.712 1.00 95.75 131 ARG A N 1
ATOM 1077 C CA . ARG A 1 131 ? 13.001 -7.534 -22.665 1.00 95.75 131 ARG A CA 1
ATOM 1078 C C . ARG A 1 131 ? 12.967 -8.903 -22.009 1.00 95.75 131 ARG A C 1
ATOM 1080 O O . ARG A 1 131 ? 11.925 -9.533 -21.860 1.00 95.75 131 ARG A O 1
ATOM 1087 N N . THR A 1 132 ? 14.134 -9.351 -21.559 1.00 96.56 132 THR A N 1
ATOM 1088 C CA . THR A 1 132 ? 14.246 -10.592 -20.796 1.00 96.56 132 THR A CA 1
ATOM 1089 C C . THR A 1 132 ? 13.437 -10.493 -19.500 1.00 96.56 132 THR A C 1
ATOM 1091 O O . THR A 1 132 ? 13.446 -9.473 -18.807 1.00 96.56 132 THR A O 1
ATOM 1094 N N . LYS A 1 133 ? 12.749 -11.574 -19.123 1.00 96.12 133 LYS A N 1
ATOM 1095 C CA . LYS A 1 133 ? 11.974 -11.625 -17.877 1.00 96.12 133 LYS A CA 1
ATOM 1096 C C . LYS A 1 133 ? 12.845 -11.233 -16.676 1.00 96.12 133 LYS A C 1
ATOM 1098 O O . LYS A 1 133 ? 13.925 -11.782 -16.479 1.00 96.12 133 LYS A O 1
ATOM 1103 N N . GLY A 1 134 ? 12.362 -10.282 -15.874 1.00 94.88 134 GLY A N 1
ATOM 1104 C CA . GLY A 1 134 ? 13.068 -9.790 -14.685 1.00 94.88 134 GLY A CA 1
ATOM 1105 C C . GLY A 1 134 ? 14.274 -8.883 -14.970 1.00 94.88 134 GLY A C 1
ATOM 1106 O O . GLY A 1 134 ? 15.042 -8.609 -14.053 1.00 94.88 134 GLY A O 1
ATOM 1107 N N . SER A 1 135 ? 14.470 -8.410 -16.210 1.00 94.69 135 SER A N 1
ATOM 1108 C CA . SER A 1 135 ? 15.607 -7.540 -16.555 1.00 94.69 135 SER A CA 1
ATOM 1109 C C . SER A 1 135 ? 15.326 -6.039 -16.454 1.00 94.69 135 SER A C 1
ATOM 1111 O O . SER A 1 135 ? 16.253 -5.248 -16.639 1.00 94.69 135 SER A O 1
ATOM 1113 N N . VAL A 1 136 ? 14.070 -5.643 -16.235 1.00 95.88 136 VAL A N 1
ATOM 1114 C CA . VAL A 1 136 ? 13.629 -4.241 -16.216 1.00 95.88 136 VAL A CA 1
ATOM 1115 C C . VAL A 1 136 ? 13.308 -3.812 -14.790 1.00 95.88 136 VAL A C 1
ATOM 1117 O O . VAL A 1 136 ? 12.568 -4.496 -14.087 1.00 95.88 136 VAL A O 1
ATOM 1120 N N . VAL A 1 137 ? 13.831 -2.658 -14.382 1.00 95.06 137 VAL A N 1
ATOM 1121 C CA . VAL A 1 137 ? 13.468 -1.994 -13.126 1.00 95.06 137 VAL A CA 1
ATOM 1122 C C . VAL A 1 137 ? 12.279 -1.070 -13.378 1.00 95.06 137 VAL A C 1
ATOM 1124 O O . VAL A 1 137 ? 12.369 -0.169 -14.208 1.00 95.06 137 VAL A O 1
ATOM 1127 N N . TYR A 1 138 ? 11.171 -1.276 -12.669 1.00 93.94 138 TYR A N 1
ATOM 1128 C CA . TYR A 1 138 ? 10.044 -0.343 -12.680 1.00 93.94 138 TYR A CA 1
ATOM 1129 C C . TYR A 1 138 ? 10.218 0.705 -11.578 1.00 93.94 138 TYR A C 1
ATOM 1131 O O . TYR A 1 138 ? 10.460 0.350 -10.424 1.00 93.94 138 TYR A O 1
ATOM 1139 N N . VAL A 1 139 ? 10.093 1.984 -11.934 1.00 93.19 139 VAL A N 1
ATOM 1140 C CA . VAL A 1 139 ? 10.225 3.122 -11.019 1.00 93.19 139 VAL A CA 1
ATOM 1141 C C . VAL A 1 139 ? 8.962 3.971 -11.101 1.00 93.19 139 VAL A C 1
ATOM 1143 O O . VAL A 1 139 ? 8.597 4.466 -12.167 1.00 93.19 139 VAL A O 1
ATOM 1146 N N . SER A 1 140 ? 8.291 4.149 -9.967 1.00 90.94 140 SER A N 1
ATOM 1147 C CA . SER A 1 140 ? 7.108 4.996 -9.849 1.00 90.94 140 SER A CA 1
ATOM 1148 C C . SER A 1 140 ? 6.976 5.510 -8.423 1.00 90.94 140 SER A C 1
ATOM 1150 O O . SER A 1 140 ? 7.116 4.736 -7.476 1.00 90.94 140 SER A O 1
ATOM 1152 N N . PHE A 1 141 ? 6.676 6.799 -8.278 1.00 89.62 141 PHE A N 1
ATOM 1153 C CA . PHE A 1 141 ? 6.425 7.443 -6.984 1.00 89.62 141 PHE A CA 1
ATOM 1154 C C . PHE A 1 141 ? 4.925 7.634 -6.705 1.00 89.62 141 PHE A C 1
ATOM 1156 O O . PHE A 1 141 ? 4.533 8.271 -5.730 1.00 89.62 141 PHE A O 1
ATOM 1163 N N . GLY A 1 142 ? 4.063 7.054 -7.545 1.00 85.19 142 GLY A N 1
ATOM 1164 C CA . GLY A 1 142 ? 2.622 7.276 -7.483 1.00 85.19 142 GLY A CA 1
ATOM 1165 C C . GLY A 1 142 ? 2.221 8.663 -7.990 1.00 85.19 142 GLY A C 1
ATOM 1166 O O . GLY A 1 142 ? 3.003 9.368 -8.618 1.00 85.19 142 GLY A O 1
ATOM 1167 N N . SER A 1 143 ? 0.965 9.038 -7.754 1.00 82.19 143 SER A N 1
ATOM 1168 C CA . SER A 1 143 ? 0.354 10.241 -8.338 1.00 82.19 143 SER A CA 1
ATOM 1169 C C . SER A 1 143 ? 0.433 11.496 -7.467 1.00 82.19 143 SER A C 1
ATOM 1171 O O . SER A 1 143 ? 0.019 12.557 -7.919 1.00 82.19 143 SER A O 1
ATOM 1173 N N . LEU A 1 144 ? 0.862 11.372 -6.208 1.00 79.88 144 LEU A N 1
ATOM 1174 C CA . LEU A 1 144 ? 0.840 12.465 -5.223 1.00 79.88 144 LEU A CA 1
ATOM 1175 C C . LEU A 1 144 ? 2.231 12.970 -4.837 1.00 79.88 144 LEU A C 1
ATOM 1177 O O . LEU A 1 144 ? 2.335 13.990 -4.165 1.00 79.88 144 LEU A O 1
ATOM 1181 N N . VAL A 1 145 ? 3.283 12.237 -5.199 1.00 82.94 145 VAL A N 1
ATOM 1182 C CA . VAL A 1 145 ? 4.653 12.624 -4.873 1.00 82.94 145 VAL A CA 1
ATOM 1183 C C . VAL A 1 145 ? 5.160 13.567 -5.953 1.00 82.94 145 VAL A C 1
ATOM 1185 O O . VAL A 1 145 ? 5.127 13.221 -7.132 1.00 82.94 145 VAL A O 1
ATOM 1188 N N . ASP A 1 146 ? 5.645 14.725 -5.520 1.00 80.44 146 ASP A N 1
ATOM 1189 C CA . ASP A 1 146 ? 6.352 15.698 -6.347 1.00 80.44 146 ASP A CA 1
ATOM 1190 C C . ASP A 1 146 ? 7.823 15.706 -5.915 1.00 80.44 146 ASP A C 1
ATOM 1192 O O . ASP A 1 146 ? 8.128 15.924 -4.737 1.00 80.44 146 ASP A O 1
ATOM 1196 N N . LEU A 1 147 ? 8.725 15.370 -6.836 1.00 83.06 147 LEU A N 1
ATOM 1197 C CA . LEU A 1 147 ? 10.158 15.311 -6.564 1.00 83.06 147 LEU A CA 1
ATOM 1198 C C . LEU A 1 147 ? 10.806 16.617 -7.012 1.00 83.06 147 LEU A C 1
ATOM 1200 O O . LEU A 1 147 ? 10.618 17.070 -8.136 1.00 83.06 147 LEU A O 1
ATOM 1204 N N . GLY A 1 148 ? 11.637 17.198 -6.148 1.00 87.94 148 GLY A N 1
ATOM 1205 C CA . GLY A 1 148 ? 12.419 18.373 -6.525 1.00 87.94 148 GLY A CA 1
ATOM 1206 C C . GLY A 1 148 ? 13.384 18.069 -7.677 1.00 87.94 148 GLY A C 1
ATOM 1207 O O . GLY A 1 148 ? 13.874 16.946 -7.809 1.00 87.94 148 GLY A O 1
ATOM 1208 N N . ALA A 1 149 ? 13.715 19.088 -8.476 1.00 89.62 149 ALA A N 1
ATOM 1209 C CA . ALA A 1 149 ? 14.581 18.949 -9.652 1.00 89.62 149 ALA A CA 1
ATOM 1210 C C . ALA A 1 149 ? 15.941 18.291 -9.344 1.00 89.62 149 ALA A C 1
ATOM 1212 O O . ALA A 1 149 ? 16.407 17.460 -10.115 1.00 89.62 149 ALA A O 1
ATOM 1213 N N . GLU A 1 150 ? 16.546 18.609 -8.196 1.00 93.00 150 GLU A N 1
ATOM 1214 C CA . GLU A 1 150 ? 17.809 18.003 -7.751 1.00 93.00 150 GLU A CA 1
ATOM 1215 C C . GLU A 1 150 ? 17.659 16.495 -7.488 1.00 93.00 150 GLU A C 1
ATOM 1217 O O . GLU A 1 150 ? 18.460 15.691 -7.952 1.00 93.00 150 GLU A O 1
ATOM 1222 N N . GLN A 1 151 ? 16.582 16.077 -6.815 1.00 91.75 151 GLN A N 1
ATOM 1223 C CA . GLN A 1 151 ? 16.318 14.657 -6.555 1.00 91.75 151 GLN A CA 1
ATOM 1224 C C . GLN A 1 151 ? 16.006 13.889 -7.843 1.00 91.75 151 GLN A C 1
ATOM 1226 O O . GLN A 1 151 ? 16.430 12.743 -7.993 1.00 91.75 151 GLN A O 1
ATOM 1231 N N . MET A 1 152 ? 15.282 14.521 -8.770 1.00 90.25 152 MET A N 1
ATOM 1232 C CA . MET A 1 152 ? 15.000 13.990 -10.105 1.00 90.25 152 MET A CA 1
ATOM 1233 C C . MET A 1 152 ? 16.296 13.780 -10.902 1.00 90.25 152 MET A C 1
ATOM 1235 O O . MET A 1 152 ? 16.483 12.725 -11.513 1.00 90.25 152 MET A O 1
ATOM 1239 N N . GLU A 1 153 ? 17.211 14.754 -10.857 1.00 92.06 153 GLU A N 1
ATOM 1240 C CA . GLU A 1 153 ? 18.527 14.673 -11.493 1.00 92.06 153 GLU A CA 1
ATOM 1241 C C . GLU A 1 153 ? 19.367 13.529 -10.905 1.00 92.06 153 GLU A C 1
ATOM 1243 O O . GLU A 1 153 ? 19.859 12.684 -11.657 1.00 92.06 153 GLU A O 1
ATOM 1248 N N . GLU A 1 154 ? 19.465 13.431 -9.579 1.00 93.88 154 GLU A N 1
ATOM 1249 C CA . GLU A 1 154 ? 20.194 12.348 -8.909 1.00 93.88 154 GLU A CA 1
ATOM 1250 C C . GLU A 1 154 ? 19.605 10.965 -9.232 1.00 93.88 154 GLU A C 1
ATOM 1252 O O . GLU A 1 154 ? 20.343 10.013 -9.511 1.00 93.88 154 GLU A O 1
ATOM 1257 N N . PHE A 1 155 ? 18.272 10.839 -9.292 1.00 91.00 155 PHE A N 1
ATOM 1258 C CA . PHE A 1 155 ? 17.620 9.601 -9.729 1.00 91.00 155 PHE A CA 1
ATOM 1259 C C . PHE A 1 155 ? 17.958 9.256 -11.182 1.00 91.00 155 PHE A C 1
ATOM 1261 O O . PHE A 1 155 ? 18.274 8.100 -11.483 1.00 91.00 155 PHE A O 1
ATOM 1268 N N . ALA A 1 156 ? 17.935 10.241 -12.082 1.00 90.69 156 ALA A N 1
ATOM 1269 C CA . ALA A 1 156 ? 18.272 10.043 -13.486 1.00 90.69 156 ALA A CA 1
ATOM 1270 C C . ALA A 1 156 ? 19.734 9.596 -13.661 1.00 90.69 156 ALA A C 1
ATOM 1272 O O . ALA A 1 156 ? 20.003 8.642 -14.401 1.00 90.69 156 ALA A O 1
ATOM 1273 N N . TRP A 1 157 ? 20.675 10.224 -12.947 1.00 93.00 157 TRP A N 1
ATOM 1274 C CA . TRP A 1 157 ? 22.080 9.811 -12.932 1.00 93.00 157 TRP A CA 1
ATOM 1275 C C . TRP A 1 157 ? 22.260 8.410 -12.351 1.00 93.00 157 TRP A C 1
ATOM 1277 O O . TRP A 1 157 ? 22.964 7.586 -12.944 1.00 93.00 157 TRP A O 1
ATOM 1287 N N . GLY A 1 158 ? 21.572 8.105 -11.249 1.00 92.75 158 GLY A N 1
ATOM 1288 C CA . GLY A 1 158 ? 21.581 6.789 -10.621 1.00 92.75 158 GLY A CA 1
ATOM 1289 C C . GLY A 1 158 ? 21.087 5.684 -11.557 1.00 92.75 158 GLY A C 1
ATOM 1290 O O . GLY A 1 158 ? 21.738 4.645 -11.674 1.00 92.75 158 GLY A O 1
ATOM 1291 N N . LEU A 1 159 ? 19.983 5.913 -12.275 1.00 91.69 159 LEU A N 1
ATOM 1292 C CA . LEU A 1 159 ? 19.442 4.965 -13.253 1.00 91.69 159 LEU A CA 1
ATOM 1293 C C . LEU A 1 159 ? 20.369 4.803 -14.462 1.00 91.69 159 LEU A C 1
ATOM 1295 O O . LEU A 1 159 ? 20.646 3.676 -14.870 1.00 91.69 159 LEU A O 1
ATOM 1299 N N . LYS A 1 160 ? 20.911 5.906 -14.990 1.00 89.31 160 LYS A N 1
ATOM 1300 C CA . LYS A 1 160 ? 21.851 5.896 -16.122 1.00 89.31 160 LYS A CA 1
ATOM 1301 C C . LYS A 1 160 ? 23.157 5.168 -15.796 1.00 89.31 160 LYS A C 1
ATOM 1303 O O . LYS A 1 160 ? 23.728 4.513 -16.665 1.00 89.31 160 LYS A O 1
ATOM 1308 N N . GLY A 1 161 ? 23.633 5.275 -14.556 1.00 89.19 161 GLY A N 1
ATOM 1309 C CA . GLY A 1 161 ? 24.848 4.607 -14.087 1.00 89.19 161 GLY A CA 1
ATOM 1310 C C . GLY A 1 161 ? 24.709 3.087 -13.945 1.00 89.19 161 GLY A C 1
ATOM 1311 O O . GLY A 1 161 ? 25.710 2.385 -13.793 1.00 89.19 161 GLY A O 1
ATOM 1312 N N . ARG A 1 162 ? 23.485 2.545 -14.000 1.00 79.75 162 ARG A N 1
ATOM 1313 C CA . ARG A 1 162 ? 23.235 1.103 -13.949 1.00 79.75 162 ARG A CA 1
ATOM 1314 C C . ARG A 1 162 ? 23.039 0.568 -15.362 1.00 79.75 162 ARG A C 1
ATOM 1316 O O . ARG A 1 162 ? 22.184 1.031 -16.103 1.00 79.75 162 ARG A O 1
ATOM 1323 N N . ASN A 1 163 ? 23.773 -0.486 -15.717 1.00 83.81 163 ASN A N 1
ATOM 1324 C CA . ASN A 1 163 ? 23.578 -1.205 -16.981 1.00 83.81 163 ASN A CA 1
ATOM 1325 C C . ASN A 1 163 ? 22.337 -2.124 -16.917 1.00 83.81 163 ASN A C 1
ATOM 132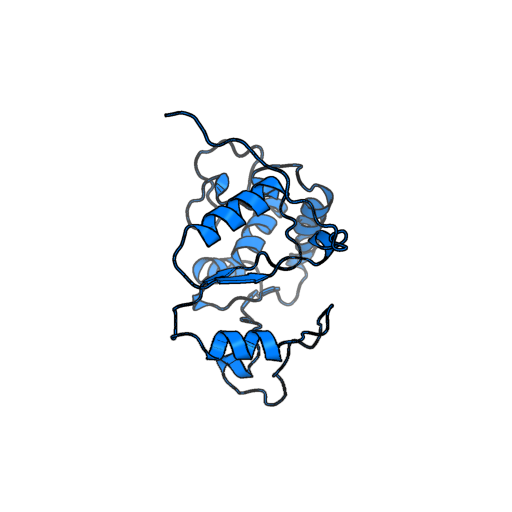7 O O . ASN A 1 163 ? 22.434 -3.348 -17.015 1.00 83.81 163 ASN A O 1
ATOM 1331 N N . ARG A 1 164 ? 21.172 -1.538 -16.630 1.00 90.69 164 ARG A N 1
ATOM 1332 C CA . ARG A 1 164 ? 19.876 -2.211 -16.523 1.00 90.69 164 ARG A CA 1
ATOM 1333 C C . ARG A 1 164 ? 18.842 -1.398 -17.285 1.00 90.69 164 ARG A C 1
ATOM 1335 O O . ARG A 1 164 ? 18.868 -0.172 -17.266 1.00 90.69 164 ARG A O 1
ATOM 1342 N N . TYR A 1 165 ? 17.904 -2.089 -17.918 1.00 95.06 165 TYR A N 1
ATOM 1343 C CA . TYR A 1 165 ? 16.732 -1.428 -18.470 1.00 95.06 165 TYR A CA 1
ATOM 1344 C C . TYR A 1 165 ? 15.869 -0.895 -17.327 1.00 95.06 165 TYR A C 1
ATOM 1346 O O . TYR A 1 165 ? 15.698 -1.571 -16.310 1.00 95.06 165 TYR A O 1
ATOM 1354 N N . PHE A 1 166 ? 15.298 0.290 -17.500 1.00 94.50 166 PHE A N 1
ATOM 1355 C CA . PHE A 1 166 ? 14.357 0.859 -16.547 1.00 94.50 166 PHE A CA 1
ATOM 1356 C C . PHE A 1 166 ? 13.131 1.412 -17.268 1.00 94.50 166 PHE A C 1
ATOM 1358 O O . PHE A 1 166 ? 13.219 1.882 -18.401 1.00 94.50 166 PHE A O 1
ATOM 1365 N N . LEU A 1 167 ? 11.991 1.333 -16.591 1.00 92.94 167 LEU A N 1
ATOM 1366 C CA . LEU A 1 167 ? 10.734 1.954 -16.977 1.00 92.94 167 LEU A CA 1
ATOM 1367 C C . LEU A 1 167 ? 10.330 2.890 -15.841 1.00 92.94 167 LEU A C 1
ATOM 1369 O O . LEU A 1 167 ? 10.021 2.426 -14.745 1.00 92.94 167 LEU A O 1
ATOM 1373 N N . TRP A 1 168 ? 10.363 4.193 -16.099 1.00 91.69 168 TRP A N 1
ATOM 1374 C CA . TRP A 1 168 ? 10.123 5.215 -15.087 1.00 91.69 168 TRP A CA 1
ATOM 1375 C C . TRP A 1 168 ? 8.911 6.074 -15.447 1.00 91.69 168 TRP A C 1
ATOM 1377 O O . TRP A 1 168 ? 8.835 6.610 -16.550 1.00 91.69 168 TRP A O 1
ATOM 1387 N N . THR A 1 169 ? 7.968 6.191 -14.511 1.00 86.75 169 THR A N 1
ATOM 1388 C CA . THR A 1 169 ? 6.806 7.085 -14.600 1.00 86.75 169 THR A CA 1
ATOM 1389 C C . THR A 1 169 ? 7.003 8.318 -13.714 1.00 86.75 169 THR A C 1
ATOM 1391 O O . THR A 1 169 ? 7.288 8.159 -12.524 1.00 86.75 169 THR A O 1
ATOM 1394 N N . PHE A 1 170 ? 6.764 9.512 -14.250 1.00 81.62 170 PHE A N 1
ATOM 1395 C CA . PHE A 1 170 ? 6.751 10.789 -13.522 1.00 81.62 170 PHE A CA 1
ATOM 1396 C C . PHE A 1 170 ? 5.533 11.630 -13.958 1.00 81.62 170 PHE A C 1
ATOM 1398 O O . PHE A 1 170 ? 4.920 11.359 -14.997 1.00 81.62 170 PHE A O 1
ATOM 1405 N N . GLY A 1 171 ? 5.136 12.609 -13.141 1.00 68.88 171 GLY A N 1
ATOM 1406 C CA . GLY A 1 171 ? 3.952 13.443 -13.370 1.00 68.88 171 GLY A CA 1
ATOM 1407 C C . GLY A 1 171 ? 4.157 14.469 -14.490 1.00 68.88 171 GLY A C 1
ATOM 1408 O O . GLY A 1 171 ? 5.206 15.093 -14.599 1.00 68.88 171 GLY A O 1
ATOM 1409 N N . GLY A 1 172 ? 3.142 14.671 -15.338 1.00 59.31 172 GLY A N 1
ATOM 1410 C CA . GLY A 1 172 ? 3.235 15.526 -16.533 1.00 59.31 172 GLY A CA 1
ATOM 1411 C C . GLY A 1 172 ? 3.505 17.020 -16.286 1.00 59.31 172 GLY A C 1
ATOM 1412 O O . GLY A 1 172 ? 3.782 17.739 -17.245 1.00 59.31 172 GLY A O 1
ATOM 1413 N N . SER A 1 173 ? 3.467 17.497 -15.036 1.00 55.06 173 SER A N 1
ATOM 1414 C CA . SER A 1 173 ? 3.871 18.863 -14.664 1.00 55.06 173 SER A CA 1
ATOM 1415 C C . SER A 1 173 ? 5.350 19.149 -14.941 1.00 55.06 173 SER A C 1
ATOM 1417 O O . SER A 1 173 ? 5.724 20.308 -15.089 1.00 55.06 173 SER A O 1
ATOM 1419 N N . GLU A 1 174 ? 6.181 18.116 -15.083 1.00 53.41 174 GLU A N 1
ATOM 1420 C CA . GLU A 1 174 ? 7.630 18.260 -15.259 1.00 53.41 174 GLU A CA 1
ATOM 1421 C C . GLU A 1 174 ? 8.072 18.476 -16.720 1.00 53.41 174 GLU A C 1
ATOM 1423 O O . GLU A 1 174 ? 9.213 18.858 -16.969 1.00 53.41 174 GLU A O 1
ATOM 1428 N N . PHE A 1 175 ? 7.186 18.283 -17.709 1.00 44.53 175 PHE A N 1
ATOM 1429 C CA . PHE A 1 175 ? 7.533 18.397 -19.141 1.00 44.53 175 PHE A CA 1
ATOM 1430 C C . PHE A 1 175 ? 6.944 19.623 -19.846 1.00 44.53 175 PHE A C 1
ATOM 1432 O O . PHE A 1 175 ? 7.111 19.797 -21.055 1.00 44.53 175 PHE A O 1
ATOM 1439 N N . GLY A 1 176 ? 6.310 20.524 -19.099 1.00 38.62 176 GLY A N 1
ATOM 1440 C CA . GLY A 1 176 ? 5.740 21.760 -19.621 1.00 38.62 176 GLY A CA 1
ATOM 1441 C C . GLY A 1 176 ? 6.756 22.867 -19.917 1.00 38.62 176 GLY A C 1
ATOM 1442 O O . GLY A 1 176 ? 6.475 23.994 -19.535 1.00 38.62 176 GLY A O 1
ATOM 1443 N N . ASN A 1 177 ? 7.917 22.586 -20.540 1.00 34.03 177 ASN A N 1
ATOM 1444 C CA . ASN A 1 177 ? 8.692 23.614 -21.271 1.00 34.03 177 ASN A CA 1
ATOM 1445 C C . ASN A 1 177 ? 9.891 23.118 -22.116 1.00 34.03 177 ASN A C 1
ATOM 1447 O O . ASN A 1 177 ? 10.897 23.814 -22.229 1.00 34.03 177 ASN A O 1
ATOM 1451 N N . SER A 1 178 ? 9.826 21.950 -22.761 1.00 34.47 178 SER A N 1
ATOM 1452 C CA . SER A 1 178 ? 10.826 21.591 -23.787 1.00 34.47 178 SER A CA 1
ATOM 1453 C C . SER A 1 178 ? 10.235 21.629 -25.196 1.00 34.47 178 SER A C 1
ATOM 1455 O O . SER A 1 178 ? 10.222 20.644 -25.929 1.00 34.47 178 SER A O 1
ATOM 1457 N N . ASN A 1 179 ? 9.797 22.823 -25.612 1.00 29.08 179 ASN A N 1
ATOM 1458 C CA . ASN A 1 179 ? 9.836 23.150 -27.034 1.00 29.08 179 ASN A CA 1
ATOM 1459 C C . ASN A 1 179 ? 11.303 23.138 -27.471 1.00 29.08 179 ASN A C 1
ATOM 1461 O O . ASN A 1 179 ? 12.139 23.849 -26.908 1.00 29.08 179 ASN A O 1
ATOM 1465 N N . GLY A 1 180 ? 11.603 22.292 -28.456 1.00 41.38 180 GLY A N 1
ATOM 1466 C CA . GLY A 1 180 ? 12.936 22.123 -29.006 1.00 41.38 180 GLY A CA 1
ATOM 1467 C C . GLY A 1 180 ? 13.588 23.461 -29.335 1.00 41.38 180 GLY A C 1
ATOM 1468 O O . GLY A 1 180 ? 13.136 24.207 -30.198 1.00 41.38 180 GLY A O 1
ATOM 1469 N N . SER A 1 181 ? 14.687 23.742 -28.651 1.00 29.34 181 SER A N 1
ATOM 1470 C CA . SER A 1 181 ? 15.666 24.724 -29.082 1.00 29.34 181 SER A CA 1
ATOM 1471 C C . SER A 1 181 ? 17.044 24.116 -28.869 1.00 29.34 181 SER A C 1
ATOM 1473 O 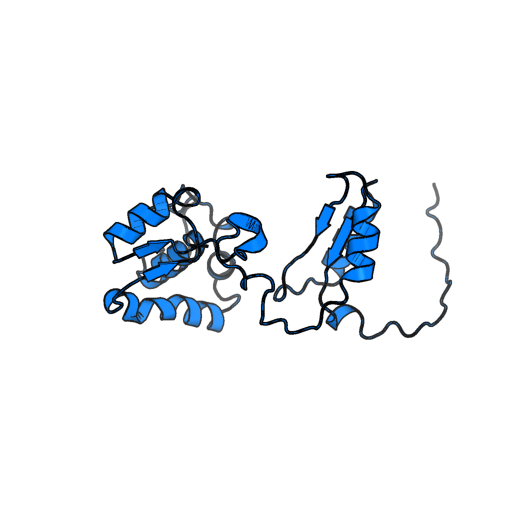O . SER A 1 181 ? 17.438 23.739 -27.768 1.00 29.34 181 SER A O 1
ATOM 1475 N N . ASN A 1 182 ? 17.740 23.938 -29.989 1.00 38.75 182 ASN A N 1
ATOM 1476 C CA . ASN A 1 182 ? 19.133 23.535 -30.050 1.00 38.75 182 ASN A CA 1
ATOM 1477 C C . ASN A 1 182 ? 19.983 24.432 -29.144 1.00 38.75 182 ASN A C 1
ATOM 1479 O O . ASN A 1 182 ? 20.054 25.640 -29.363 1.00 38.75 182 ASN A O 1
ATOM 1483 N N . ALA A 1 183 ? 20.700 23.829 -28.201 1.00 31.66 183 ALA A N 1
ATOM 1484 C CA . ALA A 1 183 ? 21.838 24.464 -27.555 1.00 31.66 183 ALA A CA 1
ATOM 1485 C C . ALA A 1 183 ? 22.897 23.408 -27.221 1.00 31.66 183 ALA A C 1
ATOM 1487 O O . ALA A 1 183 ? 23.095 23.013 -26.077 1.00 31.66 183 ALA A O 1
ATOM 1488 N N . THR A 1 184 ? 23.624 22.967 -28.247 1.00 42.56 184 THR A N 1
ATOM 1489 C CA . THR A 1 184 ? 25.035 22.624 -28.066 1.00 42.56 184 THR A CA 1
ATOM 1490 C C . THR A 1 184 ? 25.741 23.859 -27.514 1.00 42.56 184 THR A C 1
ATOM 1492 O O . THR A 1 184 ? 25.896 24.843 -28.237 1.00 42.56 184 THR A O 1
ATOM 1495 N N . LYS A 1 185 ? 26.167 23.824 -26.251 1.00 35.59 185 LYS A N 1
ATOM 1496 C CA . LYS A 1 185 ? 27.260 24.673 -25.777 1.00 35.59 185 LYS A CA 1
ATOM 1497 C C . LYS A 1 185 ? 28.069 23.954 -24.707 1.00 35.59 185 LYS A C 1
ATOM 1499 O O . LYS A 1 185 ? 27.532 23.424 -23.739 1.00 35.59 185 LYS A O 1
ATOM 1504 N N . ASP A 1 186 ? 29.363 23.930 -24.992 1.00 42.03 186 ASP A N 1
ATOM 1505 C CA . ASP A 1 186 ? 30.459 23.316 -24.265 1.00 42.03 186 ASP A CA 1
ATOM 1506 C C . ASP A 1 186 ? 30.422 23.534 -22.752 1.00 42.03 186 ASP A C 1
ATOM 1508 O O . ASP A 1 186 ? 30.182 24.642 -22.267 1.00 42.03 186 ASP A O 1
ATOM 1512 N N . ARG A 1 187 ? 30.822 22.497 -22.011 1.00 39.94 187 ARG A N 1
ATOM 1513 C CA . ARG A 1 187 ? 31.442 22.670 -20.695 1.00 39.94 187 ARG A CA 1
ATOM 1514 C C . ARG A 1 187 ? 32.855 22.061 -20.739 1.00 39.94 187 ARG A C 1
ATOM 1516 O O . ARG A 1 187 ? 33.007 20.974 -21.302 1.00 39.94 187 ARG A O 1
ATOM 1523 N N . PRO A 1 188 ? 33.895 22.736 -20.207 1.00 43.28 188 PRO A N 1
ATOM 1524 C CA . PRO A 1 188 ? 35.282 22.306 -20.380 1.00 43.28 188 PRO A CA 1
ATOM 1525 C C . PRO A 1 188 ? 35.565 20.995 -19.644 1.00 43.28 188 PRO A C 1
ATOM 1527 O O . PRO A 1 188 ? 35.074 20.777 -18.536 1.00 43.28 188 PRO A O 1
ATOM 1530 N N . LYS A 1 189 ? 36.396 20.140 -20.250 1.00 41.53 189 LYS A N 1
ATOM 1531 C CA . LYS A 1 189 ? 36.931 18.937 -19.599 1.00 41.53 189 LYS A CA 1
ATOM 1532 C C . LYS A 1 189 ? 37.822 19.335 -18.411 1.00 41.53 189 LYS A C 1
ATOM 1534 O O . LYS A 1 189 ? 38.619 20.261 -18.567 1.00 41.53 189 LYS A O 1
ATOM 1539 N N . PRO A 1 190 ? 37.752 18.628 -17.271 1.00 42.06 190 PRO A N 1
ATOM 1540 C CA . PRO A 1 190 ? 38.692 18.842 -16.180 1.00 42.06 190 PRO A CA 1
ATOM 1541 C C . PRO A 1 190 ? 40.112 18.482 -16.638 1.00 42.06 190 PRO A C 1
ATOM 1543 O O . PRO A 1 190 ? 40.338 17.441 -17.263 1.00 42.06 190 PRO A O 1
ATOM 1546 N N . GLN A 1 191 ? 41.053 19.386 -16.367 1.00 45.38 191 GLN A N 1
ATOM 1547 C CA . GLN A 1 191 ? 42.483 19.117 -16.479 1.00 45.38 191 GLN A CA 1
ATOM 1548 C C . GLN A 1 191 ? 42.890 18.091 -15.413 1.00 45.38 191 GLN A C 1
ATOM 1550 O O . GLN A 1 191 ? 42.294 18.047 -14.340 1.00 45.38 191 GLN A O 1
ATOM 1555 N N . ARG A 1 192 ? 43.847 17.241 -15.803 1.00 52.06 192 ARG A N 1
ATOM 1556 C CA . ARG A 1 192 ? 44.376 16.085 -15.065 1.00 52.06 192 ARG A CA 1
ATOM 1557 C C . ARG A 1 192 ? 44.750 16.376 -13.619 1.00 52.06 192 ARG A C 1
ATOM 1559 O O . ARG A 1 192 ? 45.349 17.447 -13.391 1.00 52.06 192 ARG A O 1
#

Sequence (192 aa):
MATTKVYILSCAKQLIRFPVSSTETFIPGLPPLKLQDMPSFIFNLGSYPTFFDMLVDQFSNIDQADWVLCNTFYELERNVADWLAKLWRFRTIGPSIRSIYLDNRLENDRDYGFSLFKPNNDRCMGWLNDRTKGSVVYVSFGSLVDLGAEQMEEFAWGLKGRNRYFLWTFGGSEFGNSNGSNATKDRPKPQR

Nearest PDB structures (foldseek):
  6l90-assembly1_A  TM=8.913E-01  e=4.935E-14  Siraitia grosvenorii
  8wvd-assembly1_A  TM=8.821E-01  e=5.639E-14  Siraitia grosvenorii
  5u6n-assembly1_A  TM=9.009E-01  e=1.748E-11  Arabidopsis thaliana
  5u6m-assembly1_A  TM=9.020E-01  e=6.210E-11  Arabidopsis thaliana
  5tmb-assembly1_A  TM=8.772E-01  e=6.855E-10  Oryza sativa Japonica Group

Radius of gyration: 22.61 Å; Cα contacts (8 Å, |Δi|>4): 157; chains: 1; bounding box: 65×40×54 Å

Secondary structure (DSSP, 8-state):
-HHHHHHHHHHHTT-S-SS--SSSB--TTS--B-GGGS-HHHHTTTSSHHHHHHHHHTTTTGGG-S-EEESS-GGGSHHHHHHHHHHS-EEE----S-GGGTT---TT--S-S--SS----HHHHHHHHTS-TT-EEEEE--SS----HHHHHHHHHHHHTSSSEEEEE--GGGSTT----------PPPP-

pLDDT: mean 81.18, std 16.32, range [29.08, 97.0]

Organism: Ricinus communis (NCBI:txid3988)

Solvent-accessible surface area (backbone atoms only — not comparable to full-atom values): 12440 Å² total; per-residue (Å²): 98,61,69,61,50,52,53,38,47,32,51,62,72,58,72,56,65,81,78,77,84,59,81,58,49,85,47,94,49,55,71,82,34,43,58,87,76,44,60,63,59,68,56,42,67,72,76,45,54,70,60,48,52,56,54,32,54,70,54,75,60,52,92,75,52,86,61,48,78,36,70,31,38,58,91,82,43,47,53,42,51,60,48,45,47,74,77,42,60,50,43,62,72,28,70,89,62,50,29,66,82,76,73,58,79,42,90,84,39,72,69,81,90,78,62,100,62,88,80,79,53,65,66,58,52,53,60,54,70,77,47,65,91,89,51,61,46,79,44,69,69,69,93,83,64,82,75,56,70,68,59,49,50,52,50,52,53,56,51,68,74,40,100,54,51,72,49,77,59,80,67,76,82,79,63,81,78,73,76,90,69,94,72,93,72,88,78,84,79,82,78,133

Foldseek 3Di:
DLVLLQLLQCVLVVVQDPPNPDQWDDGQLDDTDGLVRHPPCNSPPPPCVVVSVVSNVVCVCVLVDQEAEDQDDCVVRVSSQVVVVVRHNYDHPDDPDFCVVPPCPDVPRDDPPDDPDDDPCPVVVVVVVPDDPPQEAEEDPDDPDDDDPVRVVVVVVVVVPDPTHYDYDDDPVVVVDCPDDDDDDDDDDDDD